Protein AF-0000000072572619 (afdb_homodimer)

Organism: Streptomyces coelicolor (strain ATCC BAA-471 / A3(2) / M145) (NCBI:txid100226)

Solvent-accessible surface area (backbone atoms only — not comparable to full-atom values): 14427 Å² total; per-residue (Å²): 124,82,68,47,53,42,74,49,76,43,77,46,78,65,37,67,46,66,39,70,42,76,43,44,67,59,54,50,56,50,26,59,67,66,39,68,53,37,50,37,37,39,36,41,35,39,50,47,31,38,31,19,40,46,78,40,51,64,92,79,51,47,51,58,48,48,53,52,52,43,44,69,72,45,50,66,48,84,83,46,67,21,61,72,73,60,90,25,39,26,35,26,35,39,42,8,40,68,35,34,29,40,49,77,41,56,25,54,61,27,33,77,69,64,61,94,60,54,34,42,25,42,39,32,69,39,44,89,52,36,64,45,59,37,38,41,34,40,42,72,122,84,66,48,62,44,74,48,74,44,80,45,80,64,37,66,46,66,38,70,43,77,43,42,68,58,55,51,56,51,25,59,67,66,39,66,53,35,46,35,40,37,39,41,36,38,92,54,64,38,31,19,38,30,51,25,33,65,91,57,35,27,47,59,38,40,52,52,48,43,44,69,76,44,48,66,46,86,84,49,84,54,63,69,72,60,88,24,39,28,36,26,61,50,42,29,82,53,25,35,31,48,51,64,44,56,26,53,63,29,34,76,64,65,18,93,58,42,35,44,25,44,38,32,67,38,43,86,52,37,65,46,58,36,37,41,34,42,39,72

Nearest PDB structures (foldseek):
  1vph-assembly2_E  TM=9.386E-01  e=1.346E-14  Saccharolobus solfataricus P2
  1ve0-assembly1_A  TM=9.173E-01  e=2.001E-14  Sulfurisphaera tokodaii
  2p6c-assembly1_A  TM=9.187E-01  e=7.037E-14  Aquifex aeolicus VF5
  2p6h-assembly1_A  TM=9.086E-01  e=5.770E-14  Aeropyrum pernix
  1vmf-assembly1_C  TM=9.051E-01  e=8.141E-13  Halalkalibacterium halodurans

Radius of gyration: 18.79 Å; Cα contacts (8 Å, |Δi|>4): 671; chains: 2; bounding box: 46×56×40 Å

Sequence (280 aa):
MPDAFTTRVLSLATGSAERVADITGDCESFLRDAASGRDGLLNVFVPHATAGIAIIETGAGSDDDLLSALHTLLPADDRWQHRHGSPGHGRDHVLPAFVPPHATLPVIAGRLELGTWQSVCLVDTNRDNPDRRVRLSFLGMPDAFTTRVLSLATGSAERVADITGDCESFLRDAASGRDGLLNVFVPHATAGIAIIETGAGSDDDLLSALHTLLPADDRWQ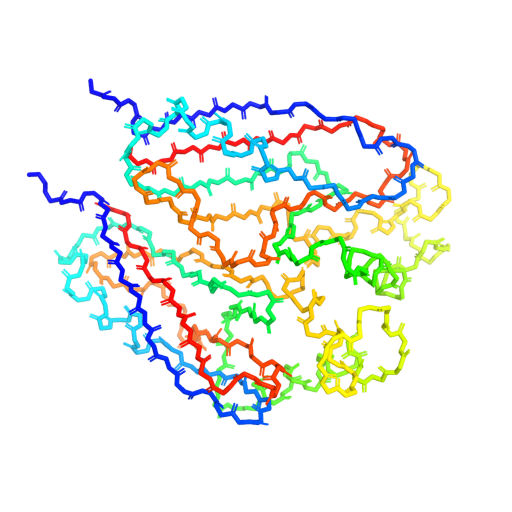HRHGSPGHGRDHVLPAFVPPHATLPVIAGRLELGTWQSVCLVDTNRDNPDRRVRLSFLG

Foldseek 3Di:
DQPLKDKDKDKDFQAQAWDKAFCQVVLLVVLVPRVVQHWFKKKKAFPDQQKAKDKFFDDPCVRVVVVVVLCVVQPQAQPAPDCPDPRSQRSSNVVCVVHPRMDMFIDHGSGTPDPPRITIIMGGRHSRDRMTMMMIMTRD/DQPLKDKDKDKDFQAQAWDWAFCQVVLLVVLVPRQVQHWFKKKKFFPDQQKAKDKDFDDPCVRVVVVVVLCVVQPQADPAPDQPDPRSQRSSNVVCVVHPRMDMFIDHGSDTPDPPRITIIMGGRHSRDRMTMMMMMTGD

Secondary structure (DSSP, 8-state):
---SEEEEEEEEE--SS-EEEE-HHHHHHHHHHHTTT--EEEEEE--STTEEEEEE--SSSHHHHHHHHHHHHS-SSTT-S---SSTTGGGGGTHHHHS-SEEEEEEETTEE---TT-EEEEEE--TT--EEEEEEEEE-/---SEEEEEEEEE--SS-EEEE-HHHHHHHHHHHTTT--EEEEEE--STTEEEEEE--SSSHHHHHHHHHHHHS-SSTT-S---SSTTGGGGGTHHHHS-SEEEEEEETTEE---TT-EEEEEE--TT--EEEEEEEEE-

InterPro domains:
  IPR001602 UPF0047 protein YjbQ-like [PF01894] (22-136)
  IPR001602 UPF0047 protein YjbQ-like [PIRSF004681] (13-140)
  IPR001602 UPF0047 protein YjbQ-like [PTHR30615] (17-136)
  IPR001602 UPF0047 protein YjbQ-like [TIGR00149] (12-140)
  IPR035917 YjbQ-like superfamily [G3DSA:2.60.120.460] (3-140)
  IPR035917 YjbQ-like superfamily [SSF111038] (6-140)

Structure (mmCIF, N/CA/C/O backbone):
data_AF-0000000072572619-model_v1
#
loop_
_entity.id
_entity.type
_entity.pdbx_description
1 polymer 'YjbQ family protein'
#
loop_
_atom_site.group_PDB
_atom_site.id
_atom_site.type_symbol
_atom_site.label_atom_id
_atom_site.label_alt_id
_atom_site.label_comp_id
_atom_site.label_asym_id
_atom_site.label_entity_id
_atom_site.label_seq_id
_atom_site.pdbx_PDB_ins_code
_atom_site.Cartn_x
_atom_site.Cartn_y
_atom_site.Cartn_z
_atom_site.occupancy
_atom_site.B_iso_or_equiv
_atom_site.auth_seq_id
_atom_site.auth_comp_id
_atom_site.auth_asym_id
_atom_site.auth_atom_id
_atom_site.pdbx_PDB_model_num
ATOM 1 N N . MET A 1 1 ? -7.777 28.344 13.5 1 36.28 1 MET A N 1
ATOM 2 C CA . MET A 1 1 ? -7.668 26.969 13.977 1 36.28 1 MET A CA 1
ATOM 3 C C . MET A 1 1 ? -6.582 26.219 13.211 1 36.28 1 MET A C 1
ATOM 5 O O . MET A 1 1 ? -6.551 26.25 11.977 1 36.28 1 MET A O 1
ATOM 9 N N . PRO A 1 2 ? -5.281 26.125 13.602 1 48.53 2 PRO A N 1
ATOM 10 C CA . PRO A 1 2 ? -4.246 25.547 12.742 1 48.53 2 PRO A CA 1
ATOM 11 C C . PRO A 1 2 ? -4.754 24.344 11.93 1 48.53 2 PRO A C 1
ATOM 13 O O . PRO A 1 2 ? -5.652 23.625 12.375 1 48.53 2 PRO A O 1
ATOM 16 N N . ASP A 1 3 ? -4.68 24.531 10.586 1 60.81 3 ASP A N 1
ATOM 17 C CA . ASP A 1 3 ? -5.293 23.578 9.664 1 60.81 3 ASP A CA 1
ATOM 18 C C . ASP A 1 3 ? -4.879 22.141 9.992 1 60.81 3 ASP A C 1
ATOM 20 O O . ASP A 1 3 ? -3.688 21.828 10.047 1 60.81 3 ASP A O 1
ATOM 24 N N . ALA A 1 4 ? -5.828 21.422 10.648 1 86.12 4 ALA A N 1
ATOM 25 C CA . ALA A 1 4 ? -5.691 20.062 11.164 1 86.12 4 ALA A CA 1
ATOM 26 C C . ALA A 1 4 ? -5.066 19.141 10.125 1 86.12 4 ALA A C 1
ATOM 28 O O . ALA A 1 4 ? -4.352 18.203 10.469 1 86.12 4 ALA A O 1
ATOM 29 N N . PHE A 1 5 ? -4.965 19.719 8.852 1 95.31 5 PHE A N 1
ATOM 30 C CA . PHE A 1 5 ? -4.453 18.906 7.75 1 95.31 5 PHE A CA 1
ATOM 31 C C . PHE A 1 5 ? -3.662 19.766 6.773 1 95.31 5 PHE A C 1
ATOM 33 O O . PHE A 1 5 ? -4.148 20.812 6.32 1 95.31 5 PHE A O 1
ATOM 40 N N . THR A 1 6 ? -2.445 19.453 6.496 1 97 6 THR A N 1
ATOM 41 C CA . THR A 1 6 ? -1.588 20.109 5.516 1 97 6 THR A CA 1
ATOM 42 C C . THR A 1 6 ? -0.934 19.078 4.594 1 97 6 THR A C 1
ATOM 44 O O . THR A 1 6 ? -0.497 18.031 5.047 1 97 6 THR A O 1
ATOM 47 N N . THR A 1 7 ? -0.838 19.391 3.289 1 98.06 7 THR A N 1
ATOM 48 C CA . THR A 1 7 ? -0.29 18.438 2.324 1 98.06 7 THR A CA 1
ATOM 49 C C . THR A 1 7 ? 0.568 19.172 1.287 1 98.06 7 THR A C 1
ATOM 51 O O . THR A 1 7 ? 0.325 20.328 0.978 1 98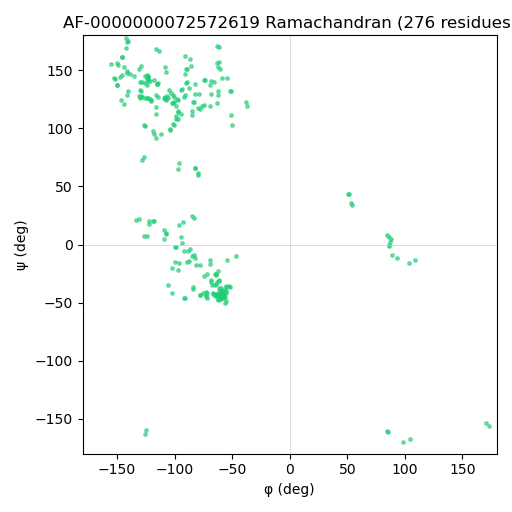.06 7 THR A O 1
ATOM 54 N N . ARG A 1 8 ? 1.547 18.453 0.831 1 97.81 8 ARG A N 1
ATOM 55 C CA . ARG A 1 8 ? 2.482 18.922 -0.183 1 97.81 8 ARG A CA 1
ATOM 56 C C . ARG A 1 8 ? 2.963 17.781 -1.063 1 97.81 8 ARG A C 1
ATOM 58 O O . ARG A 1 8 ? 3.188 16.656 -0.578 1 97.81 8 ARG A O 1
ATOM 65 N N . VAL A 1 9 ? 3.164 18.078 -2.332 1 98.31 9 VAL A N 1
ATOM 66 C CA . VAL A 1 9 ? 3.732 17.094 -3.242 1 98.31 9 VAL A CA 1
ATOM 67 C C . VAL A 1 9 ? 5.219 17.375 -3.445 1 98.31 9 VAL A C 1
ATOM 69 O O . VAL A 1 9 ? 5.605 18.484 -3.791 1 98.31 9 VAL A O 1
ATOM 72 N N . LEU A 1 10 ? 5.988 16.344 -3.217 1 98.06 10 LEU A N 1
ATOM 73 C CA . LEU A 1 10 ? 7.422 16.359 -3.48 1 98.06 10 LEU A CA 1
ATOM 74 C C . LEU A 1 10 ? 7.727 15.805 -4.871 1 98.06 10 LEU A C 1
ATOM 76 O O . LEU A 1 10 ? 7.148 14.797 -5.277 1 98.06 10 LEU A O 1
ATOM 80 N N . SER A 1 11 ? 8.586 16.516 -5.586 1 97.94 11 SER A N 1
ATOM 81 C CA . SER A 1 11 ? 9.125 15.992 -6.836 1 97.94 11 SER A CA 1
ATOM 82 C C . SER A 1 11 ? 10.57 15.523 -6.664 1 97.94 11 SER A C 1
ATOM 84 O O . SER A 1 11 ? 11.383 16.234 -6.066 1 97.94 11 SER A O 1
ATOM 86 N N . LEU A 1 12 ? 10.844 14.367 -7.148 1 96 12 LEU A N 1
ATOM 87 C CA . LEU A 1 12 ? 12.211 13.852 -7.051 1 96 12 LEU A CA 1
ATOM 88 C C . LEU A 1 12 ? 12.602 13.109 -8.32 1 96 12 LEU A C 1
ATOM 90 O O . LEU A 1 12 ? 11.773 12.445 -8.945 1 96 12 LEU A O 1
ATOM 94 N N . ALA A 1 13 ? 13.859 13.211 -8.617 1 96.06 13 ALA A N 1
ATOM 95 C CA . ALA A 1 13 ? 14.445 12.469 -9.727 1 96.06 13 ALA A CA 1
ATOM 96 C C . ALA A 1 13 ? 15.125 11.188 -9.234 1 96.06 13 ALA A C 1
ATOM 98 O O . ALA A 1 13 ? 16.109 11.25 -8.492 1 96.06 13 ALA A O 1
ATOM 99 N N . THR A 1 14 ? 14.555 10.055 -9.656 1 95.31 14 THR A N 1
ATOM 100 C CA . THR A 1 14 ? 15.164 8.797 -9.258 1 95.31 14 THR A CA 1
ATOM 101 C C . THR A 1 14 ? 16.016 8.234 -10.391 1 95.31 14 THR A C 1
ATOM 103 O O . THR A 1 14 ? 16.844 7.336 -10.172 1 95.31 14 THR A O 1
ATOM 106 N N . GLY A 1 15 ? 15.844 8.75 -11.602 1 94.88 15 GLY A N 1
ATOM 107 C CA . GLY A 1 15 ? 16.672 8.359 -12.727 1 94.88 15 GLY A CA 1
ATOM 108 C C . GLY A 1 15 ? 16.188 7.102 -13.422 1 94.88 15 GLY A C 1
ATOM 109 O O . GLY A 1 15 ? 15.023 6.723 -13.281 1 94.88 15 GLY A O 1
ATOM 110 N N . SER A 1 16 ? 17.141 6.422 -14.234 1 94.5 16 SER A N 1
ATOM 111 C CA . SER A 1 16 ? 16.75 5.289 -15.062 1 94.5 16 SER A CA 1
ATOM 112 C C . SER A 1 16 ? 17.281 3.977 -14.5 1 94.5 16 SER A C 1
ATOM 114 O O . SER A 1 16 ? 17.281 2.953 -15.188 1 94.5 16 SER A O 1
ATOM 116 N N . ALA A 1 17 ? 17.781 4.035 -13.375 1 95.94 17 ALA A N 1
ATOM 117 C CA . ALA A 1 17 ? 18.172 2.826 -12.656 1 95.94 17 ALA A CA 1
ATOM 118 C C . ALA A 1 17 ? 17.234 2.555 -11.484 1 95.94 17 ALA A C 1
ATOM 120 O O . ALA A 1 17 ? 16.609 3.475 -10.953 1 95.94 17 ALA A O 1
ATOM 121 N N . GLU A 1 18 ? 17.156 1.259 -11.164 1 97.56 18 GLU A N 1
ATOM 122 C CA . GLU A 1 18 ? 16.438 0.953 -9.938 1 97.56 18 GLU A CA 1
ATOM 123 C C . GLU A 1 18 ? 17.078 1.647 -8.734 1 97.56 18 GLU A C 1
ATOM 125 O O . GLU A 1 18 ? 18.297 1.766 -8.656 1 97.56 18 GLU A O 1
ATOM 130 N N . ARG A 1 19 ? 16.172 2.078 -7.82 1 96.81 19 ARG A N 1
ATOM 131 C CA . ARG A 1 19 ? 16.703 2.939 -6.766 1 96.81 19 ARG A CA 1
ATOM 132 C C . ARG A 1 19 ? 15.906 2.779 -5.48 1 96.81 19 ARG A C 1
ATOM 134 O O . ARG A 1 19 ? 14.68 2.66 -5.516 1 96.81 19 ARG A O 1
ATOM 141 N N . VAL A 1 20 ? 16.594 2.707 -4.328 1 98.44 20 VAL A N 1
ATOM 142 C CA . VAL A 1 20 ? 16.047 3.012 -3.01 1 98.44 20 VAL A CA 1
ATOM 143 C C . VAL A 1 20 ? 16.5 4.402 -2.57 1 98.44 20 VAL A C 1
ATOM 145 O O . VAL A 1 20 ? 17.656 4.586 -2.17 1 98.44 20 VAL A O 1
ATOM 148 N N . ALA A 1 21 ? 15.57 5.375 -2.652 1 98.12 21 ALA A N 1
ATOM 149 C CA . ALA A 1 21 ? 15.914 6.77 -2.404 1 98.12 21 ALA A CA 1
ATOM 150 C C . ALA A 1 21 ? 15.484 7.203 -1.006 1 98.12 21 ALA A C 1
ATOM 152 O O . ALA A 1 21 ? 14.297 7.148 -0.672 1 98.12 21 ALA A O 1
ATOM 153 N N . ASP A 1 22 ? 16.422 7.629 -0.258 1 98.31 22 ASP A N 1
ATOM 154 C CA . ASP A 1 22 ? 16.125 8.148 1.075 1 98.31 22 ASP A CA 1
ATOM 155 C C . ASP A 1 22 ? 15.492 9.531 0.999 1 98.31 22 ASP A C 1
ATOM 157 O O . ASP A 1 22 ? 16.125 10.484 0.524 1 98.31 22 ASP A O 1
ATOM 161 N N . ILE A 1 23 ? 14.281 9.617 1.535 1 98.69 23 ILE A N 1
ATOM 162 C CA . ILE A 1 23 ? 13.602 10.906 1.48 1 98.69 23 ILE A CA 1
ATOM 163 C C . ILE A 1 23 ? 13.328 11.406 2.898 1 98.69 23 ILE A C 1
ATOM 165 O O . ILE A 1 23 ? 12.406 12.203 3.117 1 98.69 23 ILE A O 1
ATOM 169 N N . THR A 1 24 ? 14.008 10.93 3.895 1 98.62 24 THR A N 1
ATOM 170 C CA . THR A 1 24 ? 13.836 11.32 5.289 1 98.62 24 THR A CA 1
ATOM 171 C C . THR A 1 24 ? 13.984 12.828 5.453 1 98.62 24 THR A C 1
ATOM 173 O O . THR A 1 24 ? 13.148 13.469 6.098 1 98.62 24 THR A O 1
ATOM 176 N N . GLY A 1 25 ? 15.055 13.328 4.863 1 98.25 25 GLY A N 1
ATOM 177 C CA . GLY A 1 25 ? 15.281 14.758 4.953 1 98.25 25 GLY A CA 1
ATOM 178 C C . GLY A 1 25 ? 14.141 15.578 4.379 1 98.25 25 GLY A C 1
ATOM 179 O O . GLY A 1 25 ? 13.781 16.625 4.926 1 98.25 25 GLY A O 1
ATOM 180 N N . ASP A 1 26 ? 13.57 15.141 3.283 1 98.56 26 ASP A N 1
ATOM 181 C CA . ASP A 1 26 ? 12.43 15.812 2.676 1 98.56 26 ASP A CA 1
ATOM 182 C C . ASP A 1 26 ? 11.227 15.797 3.609 1 98.56 26 ASP A C 1
ATOM 184 O O . ASP A 1 26 ? 10.516 16.797 3.736 1 98.56 26 ASP A O 1
ATOM 188 N N . CYS A 1 27 ? 10.984 14.656 4.25 1 98.69 27 CYS A N 1
ATOM 189 C CA . CYS A 1 27 ? 9.891 14.547 5.211 1 98.69 27 CYS A CA 1
ATOM 190 C C . CYS A 1 27 ? 10.086 15.508 6.371 1 98.69 27 CYS A C 1
ATOM 192 O O . CYS A 1 27 ? 9.148 16.203 6.773 1 98.69 27 CYS A O 1
ATOM 194 N N . GLU A 1 28 ? 11.281 15.57 6.863 1 98.44 28 GLU A N 1
ATOM 195 C CA . GLU A 1 28 ? 11.578 16.453 7.984 1 98.44 28 GLU A CA 1
ATOM 196 C C . GLU A 1 28 ? 11.406 17.922 7.594 1 98.44 28 GLU A C 1
ATOM 198 O O . GLU A 1 28 ? 10.883 18.719 8.367 1 98.44 28 GLU A O 1
ATOM 203 N N . SER A 1 29 ? 11.922 18.266 6.43 1 98.19 29 SER A N 1
ATOM 204 C CA . SER A 1 29 ? 11.766 19.625 5.938 1 98.19 29 SER A CA 1
ATOM 205 C C . SER A 1 29 ? 10.297 20 5.828 1 98.19 29 SER A C 1
ATOM 207 O O . SER A 1 29 ? 9.898 21.109 6.227 1 98.19 29 SER A O 1
ATOM 209 N N . PHE A 1 30 ? 9.516 19.188 5.293 1 98.56 30 PHE A N 1
ATOM 210 C CA . PHE A 1 30 ? 8.078 19.422 5.184 1 98.56 30 PHE A CA 1
ATOM 211 C C . PHE A 1 30 ? 7.461 19.656 6.559 1 98.56 30 PHE A C 1
ATOM 213 O O . PHE A 1 30 ? 6.656 20.562 6.734 1 98.56 30 PHE A O 1
ATOM 220 N N . LEU A 1 31 ? 7.797 18.844 7.578 1 98 31 LEU A N 1
ATOM 221 C CA . LEU A 1 31 ? 7.18 18.906 8.898 1 98 31 LEU A CA 1
ATOM 222 C C . LEU A 1 31 ? 7.562 20.203 9.617 1 98 31 LEU A C 1
ATOM 224 O O . LEU A 1 31 ? 6.793 20.719 10.43 1 98 31 LEU A O 1
ATOM 228 N N . ARG A 1 32 ? 8.734 20.719 9.328 1 96.62 32 ARG A N 1
ATOM 229 C CA . ARG A 1 32 ? 9.125 22 9.93 1 96.62 32 ARG A CA 1
ATOM 230 C C . ARG A 1 32 ? 8.086 23.078 9.648 1 96.62 32 ARG A C 1
ATOM 232 O O . ARG A 1 32 ? 7.789 23.891 10.523 1 96.62 32 ARG A O 1
ATOM 239 N N . ASP A 1 33 ? 7.562 23.031 8.555 1 95.25 33 ASP A N 1
ATOM 240 C CA . ASP A 1 33 ? 6.578 24.031 8.148 1 95.25 33 ASP A CA 1
ATOM 241 C C . ASP A 1 33 ? 5.164 23.578 8.523 1 95.25 33 ASP A C 1
ATOM 243 O O . ASP A 1 33 ? 4.391 24.359 9.078 1 95.25 33 ASP A O 1
ATOM 247 N N . ALA A 1 34 ? 4.855 22.391 8.258 1 96.06 34 ALA A N 1
ATOM 248 C CA . ALA A 1 34 ? 3.482 21.891 8.305 1 96.06 34 ALA A CA 1
ATOM 249 C C . ALA A 1 34 ? 3.041 21.625 9.742 1 96.06 34 ALA A C 1
ATOM 251 O O . ALA A 1 34 ? 1.886 21.875 10.094 1 96.06 34 ALA A O 1
ATOM 252 N N . ALA A 1 35 ? 3.881 21.016 10.578 1 95.25 35 ALA A N 1
ATOM 253 C CA . ALA A 1 35 ? 3.488 20.594 11.914 1 95.25 35 ALA A CA 1
ATOM 254 C C . ALA A 1 35 ? 3.607 21.75 12.914 1 95.25 35 ALA A C 1
ATOM 256 O O . ALA A 1 35 ? 2.777 21.875 13.82 1 95.25 35 ALA A O 1
ATOM 257 N N . SER A 1 36 ? 4.703 22.609 12.758 1 92.38 36 SER A N 1
ATOM 258 C CA . SER A 1 36 ? 4.891 23.781 13.609 1 92.38 36 SER A CA 1
ATOM 259 C C . SER A 1 36 ? 4.805 23.406 15.086 1 92.38 36 SER A C 1
ATOM 261 O O . SER A 1 36 ? 4.051 24.016 15.844 1 92.38 36 SER A O 1
ATOM 263 N N . GLY A 1 37 ? 5.453 22.266 15.492 1 94.69 37 GLY A N 1
ATOM 264 C CA . GLY A 1 37 ? 5.574 21.859 16.875 1 94.69 37 GLY A CA 1
ATOM 265 C C . GLY A 1 37 ? 4.406 21.016 17.359 1 94.69 37 GLY A C 1
ATOM 266 O O . GLY A 1 37 ? 4.371 20.609 18.531 1 94.69 37 GLY A O 1
ATOM 267 N N . ARG A 1 38 ? 3.492 20.641 16.578 1 96.38 38 ARG A N 1
ATOM 268 C CA . ARG A 1 38 ? 2.301 19.891 16.969 1 96.38 38 ARG A CA 1
ATOM 269 C C . ARG A 1 38 ? 2.545 18.391 16.875 1 96.38 38 ARG A C 1
ATOM 271 O O . ARG A 1 38 ? 3.506 17.953 16.234 1 96.38 38 ARG A O 1
ATOM 278 N N . ASP A 1 39 ? 1.654 17.656 17.562 1 97.5 39 ASP A N 1
ATOM 279 C CA . ASP A 1 39 ? 1.589 16.203 17.453 1 97.5 39 ASP A CA 1
ATOM 280 C C . ASP A 1 39 ? 0.617 15.781 16.359 1 97.5 39 ASP A C 1
ATOM 282 O O . ASP A 1 39 ? -0.372 16.469 16.094 1 97.5 39 ASP A O 1
ATOM 286 N N . GLY A 1 40 ? 0.951 14.664 15.719 1 97.56 40 GLY A N 1
ATOM 287 C CA . GLY A 1 40 ? 0.058 14.141 14.695 1 97.56 40 GLY A CA 1
ATOM 288 C C . GLY A 1 40 ? 0.637 12.961 13.945 1 97.56 40 GLY A C 1
ATOM 289 O O . GLY A 1 40 ? 1.405 12.18 14.508 1 97.56 40 GLY A O 1
ATOM 290 N N . LEU A 1 41 ? 0.135 12.789 12.758 1 98.38 41 LEU A N 1
ATOM 291 C CA . LEU A 1 41 ? 0.6 11.734 11.867 1 98.38 41 LEU A CA 1
ATOM 292 C C . LEU A 1 41 ? 1.067 12.305 10.531 1 98.38 41 LEU A C 1
ATOM 294 O O . LEU A 1 41 ? 0.436 13.219 9.992 1 98.38 41 LEU A O 1
ATOM 298 N N . LEU A 1 42 ? 2.195 11.797 10.031 1 98.75 42 LEU A N 1
ATOM 299 C CA . LEU A 1 42 ? 2.635 12.047 8.664 1 98.75 42 LEU A CA 1
ATOM 300 C C . LEU A 1 42 ? 2.262 10.883 7.754 1 98.75 42 LEU A C 1
ATOM 302 O O . LEU A 1 42 ? 2.684 9.75 7.984 1 98.75 42 LEU A O 1
ATOM 306 N N . ASN A 1 43 ? 1.491 11.141 6.793 1 98.88 43 ASN A N 1
ATOM 307 C CA . ASN A 1 43 ? 1.219 10.18 5.73 1 98.88 43 ASN A CA 1
ATOM 308 C C . ASN A 1 43 ? 2.102 10.43 4.512 1 98.88 43 ASN A C 1
ATOM 310 O O . ASN A 1 43 ? 2.203 11.555 4.031 1 98.88 43 ASN A O 1
ATOM 314 N N . VAL A 1 44 ? 2.803 9.453 4.129 1 98.94 44 VAL A N 1
ATOM 315 C CA . VAL A 1 44 ? 3.617 9.438 2.92 1 98.94 44 VAL A CA 1
ATOM 316 C C . VAL A 1 44 ? 2.949 8.57 1.856 1 98.94 44 VAL A C 1
ATOM 318 O O . VAL A 1 44 ? 2.648 7.398 2.102 1 98.94 44 VAL A O 1
ATOM 321 N N . PHE A 1 45 ? 2.727 9.133 0.646 1 98.94 45 PHE A N 1
ATOM 322 C CA . PHE A 1 45 ? 1.995 8.391 -0.375 1 98.94 45 PHE A CA 1
ATOM 323 C C . PHE A 1 45 ? 2.609 8.617 -1.752 1 98.94 45 PHE A C 1
ATOM 325 O O . PHE A 1 45 ? 2.9 9.75 -2.129 1 98.94 45 PHE A O 1
ATOM 332 N N . VAL A 1 46 ? 2.832 7.539 -2.482 1 98.88 46 VAL A N 1
ATOM 333 C CA . VAL A 1 46 ? 3.299 7.602 -3.863 1 98.88 46 VAL A CA 1
ATOM 334 C C . VAL A 1 46 ? 2.117 7.426 -4.816 1 98.88 46 VAL A C 1
ATOM 336 O O . VAL A 1 46 ? 1.604 6.316 -4.98 1 98.88 46 VAL A O 1
ATOM 339 N N . PRO A 1 47 ? 1.711 8.5 -5.48 1 98.44 47 PRO A N 1
ATOM 340 C CA . PRO A 1 47 ? 0.587 8.383 -6.41 1 98.44 47 PRO A CA 1
ATOM 341 C C . PRO A 1 47 ? 0.997 7.781 -7.754 1 98.44 47 PRO A C 1
ATOM 343 O O . PRO A 1 47 ? 0.793 8.406 -8.797 1 98.44 47 PRO A O 1
ATOM 346 N N . HIS A 1 48 ? 1.484 6.551 -7.75 1 98.19 48 HIS A N 1
ATOM 347 C CA . HIS A 1 48 ? 1.915 5.812 -8.93 1 98.19 48 HIS A CA 1
ATOM 348 C C . HIS A 1 48 ? 1.836 4.309 -8.703 1 98.19 48 HIS A C 1
ATOM 350 O O . HIS A 1 48 ? 1.998 3.84 -7.57 1 98.19 48 HIS A O 1
ATOM 356 N N . ALA A 1 49 ? 1.718 3.572 -9.711 1 97.88 49 ALA A N 1
ATOM 357 C CA . ALA A 1 49 ? 1.415 2.146 -9.602 1 97.88 49 ALA A CA 1
ATOM 358 C C . ALA A 1 49 ? 2.691 1.312 -9.625 1 97.88 49 ALA A C 1
ATOM 360 O O . ALA A 1 49 ? 2.635 0.082 -9.68 1 97.88 49 ALA A O 1
ATOM 361 N N . THR A 1 50 ? 3.893 1.97 -9.602 1 98.19 50 THR A N 1
ATOM 362 C CA . THR A 1 50 ? 5.082 1.154 -9.82 1 98.19 50 THR A CA 1
ATOM 363 C C . THR A 1 50 ? 6.156 1.477 -8.789 1 98.19 50 THR A C 1
ATOM 365 O O . THR A 1 50 ? 7.348 1.295 -9.047 1 98.19 50 THR A O 1
ATOM 368 N N . ALA A 1 51 ? 5.777 2.041 -7.684 1 98.56 51 ALA A N 1
ATOM 369 C CA . ALA A 1 51 ? 6.727 2.359 -6.621 1 98.56 51 ALA A CA 1
ATOM 370 C C . ALA A 1 51 ? 6.086 2.191 -5.246 1 98.56 51 ALA A C 1
ATOM 372 O O . ALA A 1 51 ? 4.863 2.109 -5.129 1 98.56 51 ALA A O 1
ATOM 373 N N . GLY A 1 52 ? 6.949 2.074 -4.207 1 98.69 52 GLY A N 1
ATOM 374 C CA . GLY A 1 52 ? 6.477 1.938 -2.838 1 98.69 52 GLY A CA 1
ATOM 375 C C . GLY A 1 52 ? 7.332 2.689 -1.835 1 98.69 52 GLY A C 1
ATOM 376 O O . GLY A 1 52 ? 8.289 3.365 -2.211 1 98.69 52 GLY A O 1
ATOM 377 N N . ILE A 1 53 ? 6.91 2.641 -0.565 1 98.94 53 ILE A N 1
ATOM 378 C CA . ILE A 1 53 ? 7.605 3.271 0.552 1 98.94 53 ILE A CA 1
ATOM 379 C C . ILE A 1 53 ? 8.086 2.203 1.531 1 98.94 53 ILE A C 1
ATOM 381 O O . ILE A 1 53 ? 7.316 1.32 1.923 1 98.94 53 ILE A O 1
ATOM 385 N N . ALA A 1 54 ? 9.328 2.23 1.882 1 98.88 54 ALA A N 1
ATOM 386 C CA . ALA A 1 54 ? 9.898 1.338 2.889 1 98.88 54 ALA A CA 1
ATOM 387 C C . ALA A 1 54 ? 10.547 2.129 4.02 1 98.88 54 ALA A C 1
ATOM 389 O O . ALA A 1 54 ? 11.164 3.172 3.783 1 98.88 54 ALA A O 1
ATOM 390 N N . ILE A 1 55 ? 10.391 1.683 5.238 1 98.81 55 ILE A N 1
ATOM 391 C CA . ILE A 1 55 ? 11.086 2.213 6.41 1 98.81 55 ILE A CA 1
ATOM 392 C C . ILE A 1 55 ? 12.203 1.262 6.824 1 98.81 55 ILE A C 1
ATOM 394 O O . ILE A 1 55 ? 11.953 0.236 7.461 1 98.81 55 ILE A O 1
ATOM 398 N N . ILE A 1 56 ? 13.406 1.573 6.418 1 98.62 56 ILE A N 1
ATOM 399 C CA . ILE A 1 56 ? 14.516 0.651 6.641 1 98.62 56 ILE A CA 1
ATOM 400 C C . ILE A 1 56 ? 15.773 1.438 6.98 1 98.62 56 ILE A C 1
ATOM 402 O O . ILE A 1 56 ? 15.773 2.67 6.957 1 98.62 56 ILE A O 1
ATOM 406 N N . GLU A 1 57 ? 16.75 0.7 7.406 1 98.5 57 GLU A N 1
ATOM 407 C CA . GLU A 1 57 ? 18.078 1.28 7.539 1 98.5 57 GLU A CA 1
ATOM 408 C C . GLU A 1 57 ? 18.781 1.368 6.188 1 98.5 57 GLU A C 1
ATOM 410 O O . GLU A 1 57 ? 18.797 0.405 5.422 1 98.5 57 GLU A O 1
ATOM 415 N N . THR A 1 58 ? 19.312 2.521 5.848 1 96.88 58 THR A N 1
ATOM 416 C CA . THR A 1 58 ? 20.062 2.684 4.609 1 96.88 58 THR A CA 1
ATOM 417 C C . THR A 1 58 ? 21.531 3.029 4.906 1 96.88 58 THR A C 1
ATOM 419 O O . THR A 1 58 ? 21.891 3.293 6.059 1 96.88 58 THR A O 1
ATOM 422 N N . GLY A 1 59 ? 22.344 2.957 3.855 1 94.06 59 GLY A N 1
ATOM 423 C CA . GLY A 1 59 ? 23.719 3.42 3.945 1 94.06 59 GLY A CA 1
ATOM 424 C C . GLY A 1 59 ? 24.703 2.318 4.309 1 94.06 59 GLY A C 1
ATOM 425 O O . GLY A 1 59 ? 25.906 2.496 4.191 1 94.06 59 GLY A O 1
ATOM 426 N N . ALA A 1 60 ? 24.219 1.168 4.715 1 95.56 60 ALA A N 1
ATOM 427 C CA . ALA A 1 60 ? 25.109 0.072 5.102 1 95.56 60 ALA A CA 1
ATOM 428 C C . ALA A 1 60 ? 24.828 -1.174 4.262 1 95.56 60 ALA A C 1
ATOM 430 O O . ALA A 1 60 ? 25.203 -2.285 4.648 1 95.56 60 ALA A O 1
ATOM 431 N N . GLY A 1 61 ? 24.156 -1.03 3.156 1 97.69 61 GLY A N 1
ATOM 432 C CA . GLY A 1 61 ? 24 -2.127 2.217 1 97.69 61 GLY A CA 1
ATOM 433 C C . GLY A 1 61 ? 22.594 -2.689 2.188 1 97.69 61 GLY A C 1
ATOM 434 O O . GLY A 1 61 ? 22.234 -3.439 1.276 1 97.69 61 GLY A O 1
ATOM 435 N N . SER A 1 62 ? 21.734 -2.336 3.18 1 98.06 62 SER A N 1
ATOM 436 C CA . SER A 1 62 ? 20.375 -2.863 3.23 1 98.06 62 SER A CA 1
ATOM 437 C C . SER A 1 62 ? 19.562 -2.418 2.02 1 98.06 62 SER A C 1
ATOM 439 O O . SER A 1 62 ? 18.688 -3.146 1.547 1 98.06 62 SER A O 1
ATOM 441 N N . ASP A 1 63 ? 19.828 -1.228 1.498 1 97.5 63 ASP A N 1
ATOM 442 C CA . ASP A 1 63 ? 19.156 -0.766 0.283 1 97.5 63 ASP A CA 1
ATOM 443 C C . ASP A 1 63 ? 19.469 -1.684 -0.896 1 97.5 63 ASP A C 1
ATOM 445 O O . ASP A 1 63 ? 18.562 -2.096 -1.624 1 97.5 63 ASP A O 1
ATOM 449 N N . ASP A 1 64 ? 20.734 -2.09 -1.047 1 97.81 64 ASP A N 1
ATOM 450 C CA . ASP A 1 64 ? 21.141 -3.021 -2.1 1 97.81 64 ASP A CA 1
ATOM 451 C C . ASP A 1 64 ? 20.531 -4.406 -1.855 1 97.81 64 ASP A C 1
ATOM 453 O O . ASP A 1 64 ? 20.109 -5.082 -2.797 1 97.81 64 ASP A O 1
ATOM 457 N N . ASP A 1 65 ? 20.562 -4.801 -0.607 1 98.75 65 ASP A N 1
ATOM 458 C CA . ASP A 1 65 ? 19.984 -6.098 -0.253 1 98.75 65 ASP A CA 1
ATOM 459 C C . ASP A 1 65 ? 18.5 -6.156 -0.573 1 98.75 65 ASP A C 1
ATOM 461 O O . ASP A 1 65 ? 18 -7.18 -1.039 1 98.75 65 ASP A O 1
ATOM 465 N N . LEU A 1 66 ? 17.797 -5.062 -0.315 1 98.69 66 LEU A N 1
ATOM 466 C CA . LEU A 1 66 ? 16.375 -5.016 -0.632 1 98.69 66 LEU A CA 1
ATOM 467 C C . LEU A 1 66 ? 16.156 -5.176 -2.133 1 98.69 66 LEU A C 1
ATOM 469 O O . LEU A 1 66 ? 15.305 -5.969 -2.555 1 98.69 66 LEU A O 1
ATOM 473 N N . LEU A 1 67 ? 16.891 -4.449 -2.953 1 98.38 67 LEU A N 1
ATOM 474 C CA . LEU A 1 67 ? 16.75 -4.578 -4.398 1 98.38 67 LEU A CA 1
ATOM 475 C C . LEU A 1 67 ? 17.031 -6.004 -4.852 1 98.38 67 LEU A C 1
ATOM 477 O O . LEU A 1 67 ? 16.312 -6.551 -5.691 1 98.38 67 LEU A O 1
ATOM 481 N N . SER A 1 68 ? 18.047 -6.613 -4.266 1 98.5 68 SER A N 1
ATOM 482 C CA . SER A 1 68 ? 18.375 -8 -4.594 1 98.5 68 SER A CA 1
ATOM 483 C C . SER A 1 68 ? 17.219 -8.938 -4.234 1 98.5 68 SER A C 1
ATOM 485 O O . SER A 1 68 ? 16.875 -9.82 -5.016 1 98.5 68 SER A O 1
ATOM 487 N N . ALA A 1 69 ? 16.703 -8.766 -3.062 1 98.44 69 ALA A N 1
ATOM 488 C CA . ALA A 1 69 ? 15.578 -9.578 -2.637 1 98.44 69 ALA A CA 1
ATOM 489 C C . ALA A 1 69 ? 14.383 -9.398 -3.572 1 98.44 69 ALA A C 1
ATOM 491 O O . ALA A 1 69 ? 13.703 -10.367 -3.922 1 98.44 69 ALA A O 1
ATOM 492 N N . LEU A 1 70 ? 14.148 -8.195 -3.992 1 98.38 70 LEU A N 1
ATOM 493 C CA . LEU A 1 70 ? 13.039 -7.898 -4.887 1 98.38 70 LEU A CA 1
ATOM 494 C C . LEU A 1 70 ? 13.266 -8.523 -6.262 1 98.38 70 LEU A C 1
ATOM 496 O O . LEU A 1 70 ? 12.312 -8.945 -6.918 1 98.38 70 LEU A O 1
ATOM 500 N N . HIS A 1 71 ? 14.484 -8.594 -6.738 1 97.81 71 HIS A N 1
ATOM 501 C CA . HIS A 1 71 ? 14.789 -9.273 -7.988 1 97.81 71 HIS A CA 1
ATOM 502 C C . HIS A 1 71 ? 14.391 -10.75 -7.926 1 97.81 71 HIS A C 1
ATOM 504 O O . HIS A 1 71 ? 13.945 -11.32 -8.922 1 97.81 71 HIS A O 1
ATOM 510 N N . THR A 1 72 ? 14.609 -11.297 -6.754 1 97.75 72 THR A N 1
ATOM 511 C CA . THR A 1 72 ? 14.258 -12.703 -6.562 1 97.75 72 THR A CA 1
ATOM 512 C C . THR A 1 72 ? 12.742 -12.875 -6.488 1 97.75 72 THR A C 1
ATOM 514 O O . THR A 1 72 ? 12.18 -13.758 -7.129 1 97.75 72 THR A O 1
ATOM 517 N N . LEU A 1 73 ? 12.086 -12.031 -5.758 1 97.62 73 LEU A N 1
ATOM 518 C CA . LEU A 1 73 ? 10.648 -12.117 -5.527 1 97.62 73 LEU A CA 1
ATOM 519 C C . LEU A 1 73 ? 9.875 -11.734 -6.781 1 97.62 73 LEU A C 1
ATOM 521 O O . LEU A 1 73 ? 8.844 -12.336 -7.086 1 97.62 73 LEU A O 1
ATOM 525 N N . LEU A 1 74 ? 10.289 -10.734 -7.445 1 98.12 74 LEU A N 1
ATOM 526 C CA . LEU A 1 74 ? 9.68 -10.156 -8.641 1 98.12 74 LEU A CA 1
ATOM 527 C C . LEU A 1 74 ? 10.695 -10.047 -9.773 1 98.12 74 LEU A C 1
ATOM 529 O O . LEU A 1 74 ? 11.086 -8.945 -10.156 1 98.12 74 LEU A O 1
ATOM 533 N N . PRO A 1 75 ? 11.008 -11.156 -10.375 1 97.62 75 PRO A N 1
ATOM 534 C CA . PRO A 1 75 ? 12.031 -11.102 -11.43 1 97.62 75 PRO A CA 1
ATOM 535 C C . PRO A 1 75 ? 11.555 -10.352 -12.672 1 97.62 75 PRO A C 1
ATOM 537 O O . PRO A 1 75 ? 10.398 -10.469 -13.07 1 97.62 75 PRO A O 1
ATOM 540 N N . ALA A 1 76 ? 12.453 -9.609 -13.227 1 95.88 76 ALA A N 1
ATOM 541 C CA . ALA A 1 76 ? 12.148 -8.852 -14.445 1 95.88 76 ALA A CA 1
ATOM 542 C C . ALA A 1 76 ? 12.281 -9.734 -15.68 1 95.88 76 ALA A C 1
ATOM 544 O O . ALA A 1 76 ? 13.094 -9.461 -16.562 1 95.88 76 ALA A O 1
ATOM 545 N N . ASP A 1 77 ? 11.445 -10.727 -15.812 1 95.56 77 ASP A N 1
ATOM 546 C CA . ASP A 1 77 ? 11.477 -11.633 -16.969 1 95.56 77 ASP A CA 1
ATOM 547 C C . ASP A 1 77 ? 10.117 -11.68 -17.656 1 95.56 77 ASP A C 1
ATOM 549 O O . ASP A 1 77 ? 9.328 -10.734 -17.562 1 95.56 77 ASP A O 1
ATOM 553 N N . ASP A 1 78 ? 9.82 -12.695 -18.438 1 94.56 78 ASP A N 1
ATOM 554 C CA . ASP A 1 78 ? 8.68 -12.68 -19.359 1 94.56 78 ASP A CA 1
ATOM 555 C C . ASP A 1 78 ? 7.465 -13.352 -18.734 1 94.56 78 ASP A C 1
ATOM 557 O O . ASP A 1 78 ? 6.484 -13.641 -19.422 1 94.56 78 ASP A O 1
ATOM 561 N N . ARG A 1 79 ? 7.453 -13.523 -17.469 1 96.25 79 ARG A N 1
ATOM 562 C CA . ARG A 1 79 ? 6.367 -14.281 -16.859 1 96.25 79 ARG A CA 1
ATOM 563 C C . ARG A 1 79 ? 5.141 -13.398 -16.656 1 96.25 79 ARG A C 1
ATOM 565 O O . ARG A 1 79 ? 4.039 -13.898 -16.422 1 96.25 79 ARG A O 1
ATOM 572 N N . TRP A 1 80 ? 5.305 -12.18 -16.812 1 96.62 80 TRP A N 1
ATOM 573 C CA . TRP A 1 80 ? 4.27 -11.227 -16.422 1 96.62 80 TRP A CA 1
ATOM 574 C C . TRP A 1 80 ? 3.271 -11.016 -17.562 1 96.62 80 TRP A C 1
ATOM 576 O O . TRP A 1 80 ? 3.662 -10.836 -18.719 1 96.62 80 TRP A O 1
ATOM 586 N N . GLN A 1 81 ? 2.027 -11.031 -17.188 1 96.19 81 GLN A N 1
ATOM 587 C CA . GLN A 1 81 ? 0.952 -10.781 -18.141 1 96.19 81 GLN A CA 1
ATOM 588 C C . GLN A 1 81 ? 0.899 -9.312 -18.547 1 96.19 81 GLN A C 1
ATOM 590 O O . GLN A 1 81 ? 0.656 -8.984 -19.703 1 96.19 81 GLN A O 1
ATOM 595 N N . HIS A 1 82 ? 0.984 -8.406 -17.547 1 94.31 82 HIS A N 1
ATOM 596 C CA . HIS A 1 82 ? 1.081 -6.988 -17.875 1 94.31 82 HIS A CA 1
ATOM 597 C C . HIS A 1 82 ? 2.357 -6.68 -18.641 1 94.31 82 HIS A C 1
ATOM 599 O O . HIS A 1 82 ? 3.461 -6.809 -18.109 1 94.31 82 HIS A O 1
ATOM 605 N N . ARG A 1 83 ? 2.277 -6.141 -19.828 1 90.44 83 ARG A N 1
ATOM 606 C CA . ARG A 1 83 ? 3.463 -6.07 -20.672 1 90.44 83 ARG A CA 1
ATOM 607 C C . ARG A 1 83 ? 3.707 -4.645 -21.156 1 90.44 83 ARG A C 1
ATOM 609 O O . ARG A 1 83 ? 4.605 -4.406 -21.969 1 90.44 83 ARG A O 1
ATOM 616 N N . HIS A 1 84 ? 3.014 -3.709 -20.703 1 88.75 84 HIS A N 1
ATOM 617 C CA . HIS A 1 84 ? 3.268 -2.336 -21.125 1 88.75 84 HIS A CA 1
ATOM 618 C C . HIS A 1 84 ? 4.602 -1.83 -20.594 1 88.75 84 HIS A C 1
ATOM 620 O O . HIS A 1 84 ? 4.926 -2.047 -19.422 1 88.75 84 HIS A O 1
ATOM 626 N N . GLY A 1 85 ? 5.434 -1.252 -21.547 1 91.19 85 GLY A N 1
ATOM 627 C CA . GLY A 1 85 ? 6.742 -0.757 -21.141 1 91.19 85 GLY A CA 1
ATOM 628 C C . GLY A 1 85 ? 7.879 -1.671 -21.562 1 91.19 85 GLY A C 1
ATOM 629 O O . GLY A 1 85 ? 7.711 -2.508 -22.453 1 91.19 85 GLY A O 1
ATOM 630 N N . SER A 1 86 ? 9.141 -1.439 -20.984 1 93.38 86 SER A N 1
ATOM 631 C CA . SER A 1 86 ? 10.32 -2.246 -21.266 1 93.38 86 SER A CA 1
ATOM 632 C C . SER A 1 86 ? 10.133 -3.689 -20.812 1 93.38 86 SER A C 1
ATOM 634 O O . SER A 1 86 ? 9.281 -3.973 -19.969 1 93.38 86 SER A O 1
ATOM 636 N N . PRO A 1 87 ? 10.906 -4.602 -21.438 1 92.12 87 PRO A N 1
ATOM 637 C CA . PRO A 1 87 ? 10.789 -6.004 -21.031 1 92.12 87 PRO A CA 1
ATOM 638 C C . PRO A 1 87 ? 10.914 -6.195 -19.516 1 92.12 87 PRO A C 1
ATOM 640 O O . PRO A 1 87 ? 11.797 -5.602 -18.891 1 92.12 87 PRO A O 1
ATOM 643 N N . GLY A 1 88 ? 9.938 -6.988 -18.938 1 93.5 88 GLY A N 1
ATOM 644 C CA . GLY A 1 88 ? 9.961 -7.27 -17.516 1 93.5 88 GLY A CA 1
ATOM 645 C C . GLY A 1 88 ? 9.266 -6.207 -16.688 1 93.5 88 GLY A C 1
ATOM 646 O O . GLY A 1 88 ? 9.133 -6.355 -15.469 1 93.5 88 GLY A O 1
ATOM 647 N N . HIS A 1 89 ? 8.75 -5.18 -17.375 1 94 89 HIS A N 1
ATOM 648 C CA . HIS A 1 89 ? 8.148 -4.035 -16.703 1 94 89 HIS A CA 1
ATOM 649 C C . HIS A 1 89 ? 6.926 -4.453 -15.891 1 94 89 HIS A C 1
ATOM 651 O O . HIS A 1 89 ? 6.559 -3.785 -14.922 1 94 89 HIS A O 1
ATOM 657 N N . GLY A 1 90 ? 6.344 -5.523 -16.234 1 96.25 90 GLY A N 1
ATOM 658 C CA . GLY A 1 90 ? 5.152 -6.004 -15.547 1 96.25 90 GLY A CA 1
ATOM 659 C C . GLY A 1 90 ? 5.348 -6.172 -14.055 1 96.25 90 GLY A C 1
ATOM 660 O O . GLY A 1 90 ? 4.445 -5.883 -13.266 1 96.25 90 GLY A O 1
ATOM 661 N N . ARG A 1 91 ? 6.566 -6.605 -13.641 1 97.06 91 ARG A N 1
ATOM 662 C CA . ARG A 1 91 ? 6.852 -6.848 -12.227 1 97.06 91 ARG A CA 1
ATOM 663 C C . ARG A 1 91 ? 6.703 -5.566 -11.414 1 97.06 91 ARG A C 1
ATOM 665 O O . ARG A 1 91 ? 6.309 -5.613 -10.242 1 97.06 91 ARG A O 1
ATOM 672 N N . ASP A 1 92 ? 6.973 -4.418 -12.023 1 98 92 ASP A N 1
ATOM 673 C CA . ASP A 1 92 ? 6.898 -3.137 -11.328 1 98 92 ASP A CA 1
ATOM 674 C C . ASP A 1 92 ? 5.465 -2.83 -10.906 1 98 92 ASP A C 1
ATOM 676 O O . ASP A 1 92 ? 5.242 -2.148 -9.898 1 98 92 ASP A O 1
ATOM 680 N N . HIS A 1 93 ? 4.508 -3.377 -11.578 1 98.31 93 HIS A N 1
ATOM 681 C CA . HIS A 1 93 ? 3.1 -3.137 -11.273 1 98.31 93 HIS A CA 1
ATOM 682 C C . HIS A 1 93 ? 2.596 -4.102 -10.203 1 98.31 93 HIS A C 1
ATOM 684 O O . HIS A 1 93 ? 1.452 -3.994 -9.758 1 98.31 93 HIS A O 1
ATOM 690 N N . VAL A 1 94 ? 3.414 -5.016 -9.789 1 98.5 94 VAL A N 1
ATOM 691 C CA . VAL A 1 94 ? 3.107 -5.938 -8.703 1 98.5 94 VAL A CA 1
ATOM 692 C C . VAL A 1 94 ? 3.816 -5.484 -7.422 1 98.5 94 VAL A C 1
ATOM 694 O O . VAL A 1 94 ? 3.354 -5.77 -6.316 1 98.5 94 VAL A O 1
ATOM 697 N N . LEU A 1 95 ? 4.855 -4.668 -7.582 1 98.62 95 LEU A N 1
ATOM 698 C CA . LEU A 1 95 ? 5.719 -4.234 -6.488 1 98.62 95 LEU A CA 1
ATOM 699 C C . LEU A 1 95 ? 4.902 -3.586 -5.375 1 98.62 95 LEU A C 1
ATOM 701 O O . LEU A 1 95 ? 5.09 -3.9 -4.199 1 98.62 95 LEU A O 1
ATOM 705 N N . PRO A 1 96 ? 3.9 -2.758 -5.656 1 98.75 96 PRO A N 1
ATOM 706 C CA . PRO A 1 96 ? 3.229 -2.018 -4.586 1 98.75 96 PRO A CA 1
ATOM 707 C C . PRO A 1 96 ? 2.408 -2.922 -3.668 1 98.75 96 PRO A C 1
ATOM 709 O O . PRO A 1 96 ? 1.982 -2.494 -2.592 1 98.75 96 PRO A O 1
ATOM 712 N N . ALA A 1 97 ? 2.182 -4.141 -4.094 1 98.69 97 ALA A N 1
ATOM 713 C CA . ALA A 1 97 ? 1.483 -5.074 -3.213 1 98.69 97 ALA A CA 1
ATOM 714 C C . ALA A 1 97 ? 2.398 -5.555 -2.09 1 98.69 97 ALA A C 1
ATOM 716 O O . ALA A 1 97 ? 1.928 -5.918 -1.009 1 98.69 97 ALA A O 1
ATOM 717 N N . PHE A 1 98 ? 3.693 -5.559 -2.324 1 98.69 98 PHE A N 1
ATOM 718 C CA . PHE A 1 98 ? 4.656 -6.098 -1.371 1 98.69 98 PHE A CA 1
ATOM 719 C C . PHE A 1 98 ? 5.406 -4.973 -0.667 1 98.69 98 PHE A C 1
ATOM 721 O O . PHE A 1 98 ? 5.82 -5.121 0.485 1 98.69 98 PHE A O 1
ATOM 728 N N . VAL A 1 99 ? 5.652 -3.906 -1.38 1 98.81 99 VAL A N 1
ATOM 729 C CA . VAL A 1 99 ? 6.125 -2.629 -0.857 1 98.81 99 VAL A CA 1
ATOM 730 C C . VAL A 1 99 ? 5.074 -1.548 -1.103 1 98.81 99 VAL A C 1
ATOM 732 O O . VAL A 1 99 ? 5.086 -0.887 -2.143 1 98.81 99 VAL A O 1
ATOM 735 N N . PRO A 1 100 ? 4.211 -1.405 -0.088 1 98.81 100 PRO A N 1
ATOM 736 C CA . PRO A 1 100 ? 3.064 -0.522 -0.315 1 98.81 100 PRO A CA 1
ATOM 737 C C . PRO A 1 100 ? 3.479 0.914 -0.626 1 98.81 100 PRO A C 1
ATOM 739 O O . PRO A 1 100 ? 4.52 1.377 -0.154 1 98.81 100 PRO A O 1
ATOM 742 N N . PRO A 1 101 ? 2.629 1.614 -1.404 1 98.88 101 PRO A N 1
ATOM 743 C CA . PRO A 1 101 ? 2.951 3.002 -1.745 1 98.88 101 PRO A CA 1
ATOM 744 C C . PRO A 1 101 ? 2.531 3.988 -0.66 1 98.88 101 PRO A C 1
ATOM 746 O O . PRO A 1 101 ? 2.279 5.16 -0.95 1 98.88 101 PRO A O 1
ATOM 749 N N . HIS A 1 102 ? 2.393 3.484 0.599 1 98.88 102 HIS A N 1
ATOM 750 C CA . HIS A 1 102 ? 1.989 4.344 1.705 1 98.88 102 HIS A CA 1
ATOM 751 C C . HIS A 1 102 ? 2.693 3.947 2.998 1 98.88 102 HIS A C 1
ATOM 753 O O . HIS A 1 102 ? 3.043 2.779 3.186 1 98.88 102 HIS A O 1
ATOM 759 N N . ALA A 1 103 ? 2.848 4.906 3.834 1 98.88 103 ALA A N 1
ATOM 760 C CA . ALA A 1 103 ? 3.279 4.758 5.223 1 98.88 103 ALA A CA 1
ATOM 761 C C . ALA A 1 103 ? 2.729 5.887 6.09 1 98.88 103 ALA A C 1
ATOM 763 O O . ALA A 1 103 ? 2.604 7.023 5.633 1 98.88 103 ALA A O 1
ATOM 764 N N . THR A 1 104 ? 2.363 5.625 7.238 1 98.81 104 THR A N 1
ATOM 765 C CA . THR A 1 104 ? 1.933 6.613 8.219 1 98.81 104 THR A CA 1
ATOM 766 C C . THR A 1 104 ? 2.818 6.562 9.461 1 98.81 104 THR A C 1
ATOM 768 O O . THR A 1 104 ? 2.967 5.508 10.078 1 98.81 104 THR A O 1
ATOM 771 N N . LEU A 1 105 ? 3.365 7.688 9.75 1 98.81 105 LEU A N 1
ATOM 772 C CA . LEU A 1 105 ? 4.418 7.746 10.758 1 98.81 105 LEU A CA 1
ATOM 773 C C . LEU A 1 105 ? 4.043 8.711 11.875 1 98.81 105 LEU A C 1
ATOM 775 O O . LEU A 1 105 ? 3.473 9.773 11.625 1 98.81 105 LEU A O 1
ATOM 779 N N . PRO A 1 106 ? 4.398 8.477 13.117 1 98.69 106 PRO A N 1
ATOM 780 C CA . PRO A 1 106 ? 4.105 9.383 14.227 1 98.69 106 PRO A CA 1
ATOM 781 C C . PRO A 1 106 ? 4.98 10.633 14.211 1 98.69 106 PRO A C 1
ATOM 783 O O . PRO A 1 106 ? 6.164 10.562 13.859 1 98.69 106 PRO A O 1
ATOM 786 N N . VAL A 1 107 ? 4.348 11.703 14.555 1 98.56 107 VAL A N 1
ATOM 787 C CA . VAL A 1 107 ? 5 12.992 14.734 1 98.56 107 VAL A CA 1
ATOM 788 C C . VAL A 1 107 ? 4.742 13.516 16.141 1 98.56 107 VAL A C 1
ATOM 790 O O . VAL A 1 107 ? 3.59 13.602 16.578 1 98.56 107 VAL A O 1
ATOM 793 N N . ILE A 1 108 ? 5.809 13.836 16.844 1 98.5 108 ILE A N 1
ATOM 794 C CA . ILE A 1 108 ? 5.703 14.414 18.188 1 98.5 108 ILE A CA 1
ATOM 795 C C . ILE A 1 108 ? 6.488 15.719 18.25 1 98.5 108 ILE A C 1
ATOM 797 O O . ILE A 1 108 ? 7.66 15.766 17.859 1 98.5 108 ILE A O 1
ATOM 801 N N . ALA A 1 109 ? 5.773 16.766 18.688 1 97.88 109 ALA A N 1
ATOM 802 C CA . ALA A 1 109 ? 6.383 18.094 18.781 1 97.88 109 ALA A CA 1
ATOM 803 C C . ALA A 1 109 ? 6.996 18.516 17.453 1 97.88 109 ALA A C 1
ATOM 805 O O . ALA A 1 109 ? 8.102 19.078 17.422 1 97.88 109 ALA A O 1
ATOM 806 N N . GLY A 1 110 ? 6.348 18.094 16.391 1 97.44 110 GLY A N 1
ATOM 807 C CA . GLY A 1 110 ? 6.73 18.531 15.055 1 97.44 110 GLY A CA 1
ATOM 808 C C . GLY A 1 110 ? 7.828 17.688 14.445 1 97.44 110 GLY A C 1
ATOM 809 O O . GLY A 1 110 ? 8.289 17.969 13.328 1 97.44 110 GLY A O 1
ATOM 810 N N . ARG A 1 111 ? 8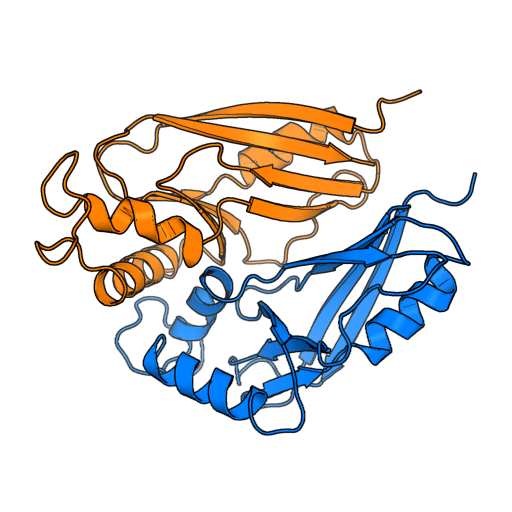.195 16.625 15.109 1 98 111 ARG A N 1
ATOM 811 C CA . ARG A 1 111 ? 9.328 15.828 14.641 1 98 111 ARG A CA 1
ATOM 812 C C . ARG A 1 111 ? 8.906 14.391 14.359 1 98 111 ARG A C 1
ATOM 814 O O . ARG A 1 111 ? 8.109 13.82 15.094 1 98 111 ARG A O 1
ATOM 821 N N . LEU A 1 112 ? 9.5 13.906 13.273 1 97.69 112 LEU A N 1
ATOM 822 C CA . LEU A 1 112 ? 9.305 12.492 12.969 1 97.69 112 LEU A CA 1
ATOM 823 C C . LEU A 1 112 ? 9.875 11.617 14.078 1 97.69 112 LEU A C 1
ATOM 825 O O . LEU A 1 112 ? 11.023 11.789 14.492 1 97.69 112 LEU A O 1
ATOM 829 N N . GLU A 1 113 ? 9.07 10.648 14.602 1 98.12 113 GLU A N 1
ATOM 830 C CA . GLU A 1 113 ? 9.531 9.766 15.672 1 98.12 113 GLU A CA 1
ATOM 831 C C . GLU A 1 113 ? 10.039 8.438 15.109 1 98.12 113 GLU A C 1
ATOM 833 O O . GLU A 1 113 ? 9.461 7.387 15.391 1 98.12 113 GLU A O 1
ATOM 838 N N . LEU A 1 114 ? 11.156 8.492 14.438 1 98.25 114 LEU A N 1
ATOM 839 C CA . LEU A 1 114 ? 11.805 7.312 13.875 1 98.25 114 LEU A CA 1
ATOM 840 C C . LEU A 1 114 ? 12.773 6.699 14.883 1 98.25 114 LEU A C 1
ATOM 842 O O . LEU A 1 114 ? 13.258 7.387 15.781 1 98.25 114 LEU A O 1
ATOM 846 N N . GLY A 1 115 ? 12.953 5.383 14.766 1 98.06 115 GLY A N 1
ATOM 847 C CA . GLY A 1 115 ? 14.109 4.801 15.422 1 98.06 115 GLY A CA 1
ATOM 848 C C . GLY A 1 115 ? 15.43 5.336 14.898 1 98.06 115 GLY A C 1
ATOM 849 O O . GLY A 1 115 ? 15.477 5.961 13.836 1 98.06 115 GLY A O 1
ATOM 850 N N . THR A 1 116 ? 16.469 5.008 15.578 1 96.94 116 THR A N 1
ATOM 851 C CA . THR A 1 116 ? 17.797 5.555 15.312 1 96.94 116 THR A CA 1
ATOM 852 C C . THR A 1 116 ? 18.234 5.27 13.875 1 96.94 116 THR A C 1
ATOM 854 O O . THR A 1 116 ? 18.797 6.141 13.211 1 96.94 116 THR A O 1
ATOM 857 N N . TRP A 1 117 ? 18 4.117 13.344 1 97.62 117 TRP A N 1
ATOM 858 C CA . TRP A 1 117 ? 18.594 3.682 12.086 1 97.62 117 TRP A CA 1
ATOM 859 C C . TRP A 1 117 ? 17.547 3.639 10.977 1 97.62 117 TRP A C 1
ATOM 861 O O . TRP A 1 117 ? 17.828 3.18 9.859 1 97.62 117 TRP A O 1
ATOM 871 N N . GLN A 1 118 ? 16.328 4.09 11.305 1 98.44 118 GLN A N 1
ATOM 872 C CA . GLN A 1 118 ? 15.273 4.035 10.305 1 98.44 118 GLN A CA 1
ATOM 873 C C . GLN A 1 118 ? 15.344 5.227 9.359 1 98.44 118 GLN A C 1
ATOM 875 O O . GLN A 1 118 ? 15.562 6.359 9.797 1 98.44 118 GLN A O 1
ATOM 880 N N . SER A 1 119 ? 15.148 4.945 8.07 1 98.62 119 SER A N 1
ATOM 881 C CA . SER A 1 119 ? 14.969 5.93 7.008 1 98.62 119 SER A CA 1
ATOM 882 C C . SER A 1 119 ? 13.648 5.707 6.27 1 98.62 119 SER A C 1
ATOM 884 O O . SER A 1 119 ? 13.172 4.574 6.164 1 98.62 119 SER A O 1
ATOM 886 N N . VAL A 1 120 ? 13.047 6.809 5.891 1 98.81 120 VAL A N 1
ATOM 887 C CA . VAL A 1 120 ? 11.922 6.75 4.961 1 98.81 120 VAL A CA 1
ATOM 888 C C . VAL A 1 120 ? 12.438 6.691 3.527 1 98.81 120 VAL A C 1
ATOM 890 O O . VAL A 1 120 ? 13.109 7.617 3.064 1 98.81 120 VAL A O 1
ATOM 893 N N . CYS A 1 121 ? 12.047 5.629 2.77 1 98.88 121 CYS A N 1
ATOM 894 C CA . CYS A 1 121 ? 12.672 5.414 1.473 1 98.88 121 CYS A CA 1
ATOM 895 C C . CYS A 1 121 ? 11.625 5.199 0.387 1 98.88 121 CYS A C 1
ATOM 897 O O . CYS A 1 121 ? 10.664 4.449 0.586 1 98.88 121 CYS A O 1
ATOM 899 N N . LEU A 1 122 ? 11.781 5.863 -0.717 1 98.81 122 LEU A N 1
ATOM 900 C CA . LEU A 1 122 ? 11.086 5.52 -1.949 1 98.81 122 LEU A CA 1
ATOM 901 C C . LEU A 1 122 ? 11.766 4.352 -2.654 1 98.81 122 LEU A C 1
ATOM 903 O O . LEU A 1 122 ? 12.953 4.43 -2.986 1 98.81 122 LEU A O 1
ATOM 907 N N . VAL A 1 123 ? 11.047 3.264 -2.797 1 98.81 123 VAL A N 1
ATOM 908 C CA . VAL A 1 123 ? 11.555 2.107 -3.527 1 98.81 123 VAL A CA 1
ATOM 909 C C . VAL A 1 123 ? 11.039 2.137 -4.965 1 98.81 123 VAL A C 1
ATOM 911 O O . VAL A 1 123 ? 9.836 2.002 -5.203 1 98.81 123 VAL A O 1
ATOM 914 N N . ASP A 1 124 ? 11.953 2.295 -5.934 1 98.44 124 ASP A N 1
ATOM 915 C CA . ASP A 1 124 ? 11.633 2.475 -7.348 1 98.44 124 ASP A CA 1
ATOM 916 C C . ASP A 1 124 ? 12.383 1.464 -8.211 1 98.44 124 ASP A C 1
ATOM 918 O O . ASP A 1 124 ? 13.555 1.663 -8.531 1 98.44 124 ASP A O 1
ATOM 922 N N . THR A 1 125 ? 11.641 0.419 -8.656 1 97.75 125 THR A N 1
ATOM 923 C CA . THR A 1 125 ? 12.266 -0.579 -9.516 1 97.75 125 THR A CA 1
ATOM 924 C C . THR A 1 125 ? 11.922 -0.318 -10.977 1 97.75 125 THR A C 1
ATOM 926 O O . THR A 1 125 ? 12.344 -1.068 -11.859 1 97.75 125 THR A O 1
ATOM 929 N N . ASN A 1 126 ? 11.125 0.675 -11.242 1 97.25 126 ASN A N 1
ATOM 930 C CA . ASN A 1 126 ? 10.703 1.039 -12.594 1 97.25 126 ASN A CA 1
ATOM 931 C C . ASN A 1 126 ? 11.727 1.948 -13.273 1 97.25 126 ASN A C 1
ATOM 933 O O . ASN A 1 126 ? 11.836 3.129 -12.938 1 97.25 126 ASN A O 1
ATOM 937 N N . ARG A 1 127 ? 12.336 1.487 -14.305 1 95.62 127 ARG A N 1
ATOM 938 C CA . ARG A 1 127 ? 13.406 2.221 -14.969 1 95.62 127 ARG A CA 1
ATOM 939 C C . ARG A 1 127 ? 12.852 3.098 -16.094 1 95.62 127 ARG A C 1
ATOM 941 O O . ARG A 1 127 ? 13.578 3.916 -16.656 1 95.62 127 ARG A O 1
ATOM 948 N N . ASP A 1 128 ? 11.625 2.959 -16.328 1 95.81 128 ASP A N 1
ATOM 949 C CA . ASP A 1 128 ? 11.008 3.686 -17.422 1 95.81 128 ASP A CA 1
ATOM 950 C C . ASP A 1 128 ? 10.531 5.066 -16.984 1 95.81 128 ASP A C 1
ATOM 952 O O . ASP A 1 128 ? 10.148 5.895 -17.812 1 95.81 128 ASP A O 1
ATOM 956 N N . ASN A 1 129 ? 10.453 5.336 -15.688 1 95.06 129 ASN A N 1
ATOM 957 C CA . ASN A 1 129 ? 9.969 6.582 -15.109 1 95.06 129 ASN A CA 1
ATOM 958 C C . ASN A 1 129 ? 11.039 7.281 -14.289 1 95.06 129 ASN A C 1
ATOM 960 O O . ASN A 1 129 ? 11.172 7.027 -13.086 1 95.06 129 ASN A O 1
ATOM 964 N N . PRO A 1 130 ? 11.711 8.242 -14.859 1 95.12 130 PRO A N 1
ATOM 965 C CA . PRO A 1 130 ? 12.867 8.82 -14.164 1 95.12 130 PRO A CA 1
ATOM 966 C C . PRO A 1 130 ? 12.461 9.859 -13.125 1 95.12 130 PRO A C 1
ATOM 968 O O . PRO A 1 130 ? 13.289 10.266 -12.305 1 95.12 130 PRO A O 1
ATOM 971 N N . ASP A 1 131 ? 11.258 10.359 -13.211 1 97 131 ASP A N 1
ATOM 972 C CA . ASP A 1 131 ? 10.758 11.359 -12.281 1 97 131 ASP A CA 1
ATOM 973 C C . ASP A 1 131 ? 9.586 10.812 -11.461 1 97 131 ASP A C 1
ATOM 975 O O . ASP A 1 131 ? 8.703 10.141 -12 1 97 131 ASP A O 1
ATOM 979 N N . ARG A 1 132 ? 9.641 11.156 -10.141 1 98 132 ARG A N 1
ATOM 980 C CA . ARG A 1 132 ? 8.602 10.68 -9.234 1 98 132 ARG A CA 1
ATOM 981 C C . ARG A 1 132 ? 8.016 11.828 -8.422 1 98 132 ARG A C 1
ATOM 983 O O . ARG A 1 132 ? 8.664 12.859 -8.234 1 98 132 ARG A O 1
ATOM 990 N N . ARG A 1 133 ? 6.797 11.578 -8.039 1 98.5 133 ARG A N 1
ATOM 991 C CA . ARG A 1 133 ? 6.137 12.43 -7.059 1 98.5 133 ARG A CA 1
ATOM 992 C C . ARG A 1 133 ? 5.785 11.648 -5.797 1 98.5 133 ARG A C 1
ATOM 994 O O . ARG A 1 133 ? 5.41 10.477 -5.871 1 98.5 133 ARG A O 1
ATOM 1001 N N . VAL A 1 134 ? 5.941 12.281 -4.668 1 98.88 134 VAL A N 1
ATOM 1002 C CA . VAL A 1 134 ? 5.527 11.75 -3.373 1 98.88 134 VAL A CA 1
ATOM 1003 C C . VAL A 1 134 ? 4.699 12.797 -2.629 1 98.88 134 VAL A C 1
ATOM 1005 O O . VAL A 1 134 ? 5.133 13.938 -2.463 1 98.88 134 VAL A O 1
ATOM 1008 N N . ARG A 1 135 ? 3.531 12.414 -2.219 1 98.88 135 ARG A N 1
ATOM 1009 C CA . ARG A 1 135 ? 2.707 13.32 -1.431 1 98.88 135 ARG A CA 1
ATOM 1010 C C . ARG A 1 135 ? 2.961 13.133 0.062 1 98.88 135 ARG A C 1
ATOM 1012 O O . ARG A 1 135 ? 2.92 12.016 0.57 1 98.88 135 ARG A O 1
ATOM 1019 N N . LEU A 1 136 ? 3.227 14.227 0.724 1 98.88 136 LEU A N 1
ATOM 1020 C CA . LEU A 1 136 ? 3.352 14.281 2.176 1 98.88 136 LEU A CA 1
ATOM 1021 C C . LEU A 1 136 ? 2.156 15 2.797 1 98.88 136 LEU A C 1
ATOM 1023 O O . LEU A 1 136 ? 1.8 16.094 2.375 1 98.88 136 LEU A O 1
ATOM 1027 N N . SER A 1 137 ? 1.479 14.344 3.746 1 98.69 137 SER A N 1
ATOM 1028 C CA . SER A 1 137 ? 0.331 14.93 4.426 1 98.69 137 SER A CA 1
ATOM 1029 C C . SER A 1 137 ? 0.475 14.828 5.941 1 98.69 137 SER A C 1
ATOM 1031 O O . SER A 1 137 ? 0.739 13.75 6.473 1 98.69 137 SER A O 1
ATOM 1033 N N . PHE A 1 138 ? 0.314 15.961 6.621 1 98.5 138 PHE A N 1
ATOM 1034 C CA . PHE A 1 138 ? 0.342 16.016 8.078 1 98.5 138 PHE A CA 1
ATOM 1035 C C . PHE A 1 138 ? -1.055 16.25 8.641 1 98.5 138 PHE A C 1
ATOM 1037 O O . PHE A 1 138 ? -1.746 17.188 8.219 1 98.5 138 PHE A O 1
ATOM 1044 N N . LEU A 1 139 ? -1.479 15.406 9.469 1 97.44 139 LEU A N 1
ATOM 1045 C CA . LEU A 1 139 ? -2.732 15.523 10.203 1 97.44 139 LEU A CA 1
ATOM 1046 C C . LEU A 1 139 ? -2.473 15.641 11.703 1 97.44 139 LEU A C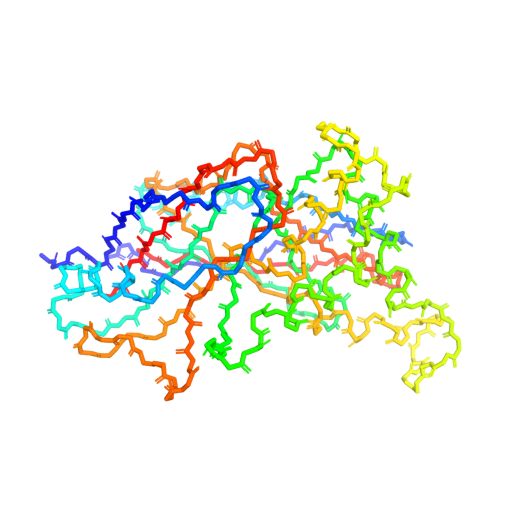 1
ATOM 1048 O O . LEU A 1 139 ? -1.964 14.711 12.328 1 97.44 139 LEU A O 1
ATOM 1052 N N . GLY A 1 140 ? -2.756 16.719 12.172 1 94.62 140 GLY A N 1
ATOM 1053 C CA . GLY A 1 140 ? -2.49 16.938 13.586 1 94.62 140 GLY A CA 1
ATOM 1054 C C . GLY A 1 140 ? -3.023 18.25 14.102 1 94.62 140 GLY A C 1
ATOM 1055 O O . GLY A 1 140 ? -3.439 19.109 13.312 1 94.62 140 GLY A O 1
ATOM 1056 N N . MET B 1 1 ? -20.047 20.078 15.188 1 37.22 1 MET B N 1
ATOM 1057 C CA . MET B 1 1 ? -18.641 19.953 14.828 1 37.22 1 MET B CA 1
ATOM 1058 C C . MET B 1 1 ? -18.406 18.766 13.898 1 37.22 1 MET B C 1
ATOM 1060 O O . MET B 1 1 ? -18.812 17.641 14.219 1 37.22 1 MET B O 1
ATOM 1064 N N . PRO B 1 2 ? -18.516 18.891 12.555 1 48.94 2 PRO B N 1
ATOM 1065 C CA . PRO B 1 2 ? -18.469 17.656 11.766 1 48.94 2 PRO B CA 1
ATOM 1066 C C . PRO B 1 2 ? -17.469 16.641 12.312 1 48.94 2 PRO B C 1
ATOM 1068 O O . PRO B 1 2 ? -16.469 17.016 12.93 1 48.94 2 PRO B O 1
ATOM 1071 N N . ASP B 1 3 ? -17.984 15.477 12.609 1 61.75 3 ASP B N 1
ATOM 1072 C CA . ASP B 1 3 ? -17.219 14.438 13.289 1 61.75 3 ASP B CA 1
ATOM 1073 C C . ASP B 1 3 ? -15.883 14.188 12.586 1 61.75 3 ASP B C 1
ATOM 1075 O O . ASP B 1 3 ? -15.852 13.969 11.375 1 61.75 3 ASP B O 1
ATOM 1079 N N . ALA B 1 4 ? -14.828 14.57 13.289 1 86 4 ALA B N 1
ATOM 1080 C CA . ALA B 1 4 ? -13.438 14.477 12.844 1 86 4 ALA B CA 1
ATOM 1081 C C . ALA B 1 4 ? -13.094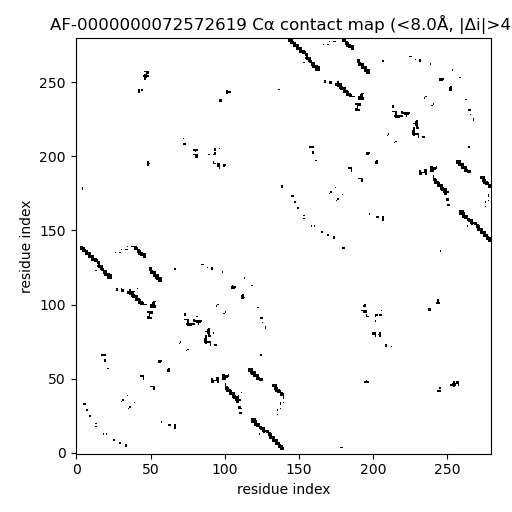 13.055 12.414 1 86 4 ALA B C 1
ATOM 1083 O O . ALA B 1 4 ? -12.18 12.844 11.609 1 86 4 ALA B O 1
ATOM 1084 N N . PHE B 1 5 ? -14.07 12.133 12.828 1 94.94 5 PHE B N 1
ATOM 1085 C CA . PHE B 1 5 ? -13.844 10.727 12.547 1 94.94 5 PHE B CA 1
ATOM 1086 C C . PHE B 1 5 ? -15.156 10.023 12.211 1 94.94 5 PHE B C 1
ATOM 1088 O O . PHE B 1 5 ? -16.094 10.016 13.016 1 94.94 5 PHE B O 1
ATOM 1095 N N . THR B 1 6 ? -15.297 9.43 11.047 1 97.12 6 THR B N 1
ATOM 1096 C CA . THR B 1 6 ? -16.453 8.68 10.578 1 97.12 6 THR B CA 1
ATOM 1097 C C . THR B 1 6 ? -16.031 7.305 10.062 1 97.12 6 THR B C 1
ATOM 1099 O O . THR B 1 6 ? -15.023 7.18 9.375 1 97.12 6 THR B O 1
ATOM 1102 N N . THR B 1 7 ? -16.844 6.273 10.375 1 98.12 7 THR B N 1
ATOM 1103 C CA . THR B 1 7 ? -16.484 4.918 9.977 1 98.12 7 THR B CA 1
ATOM 1104 C C . THR B 1 7 ? -17.719 4.164 9.477 1 98.12 7 THR B C 1
ATOM 1106 O O . THR B 1 7 ? -18.828 4.422 9.914 1 98.12 7 THR B O 1
ATOM 1109 N N . ARG B 1 8 ? -17.453 3.305 8.531 1 98.12 8 ARG B N 1
ATOM 1110 C CA . ARG B 1 8 ? -18.469 2.445 7.938 1 98.12 8 ARG B CA 1
ATOM 1111 C C . ARG B 1 8 ? -17.891 1.084 7.566 1 98.12 8 ARG B C 1
ATOM 1113 O O . ARG B 1 8 ? -16.75 0.991 7.129 1 98.12 8 ARG B O 1
ATOM 1120 N N . VAL B 1 9 ? -18.672 0.102 7.68 1 98.5 9 VAL B N 1
ATOM 1121 C CA . VAL B 1 9 ? -18.266 -1.229 7.238 1 98.5 9 VAL B CA 1
ATOM 1122 C C . VAL B 1 9 ? -18.891 -1.533 5.875 1 98.5 9 VAL B C 1
ATOM 1124 O O . VAL B 1 9 ? -20.094 -1.371 5.688 1 98.5 9 VAL B O 1
ATOM 1127 N N . LEU B 1 10 ? -18.062 -1.95 4.938 1 97.94 10 LEU B N 1
ATOM 1128 C CA . LEU B 1 10 ? -18.469 -2.441 3.623 1 97.94 10 LEU B CA 1
ATOM 1129 C C . LEU B 1 10 ? -18.594 -3.961 3.625 1 97.94 10 LEU B C 1
ATOM 1131 O O . LEU B 1 10 ? -17.719 -4.656 4.148 1 97.94 10 LEU B O 1
ATOM 1135 N N . SER B 1 11 ? -19.656 -4.461 3.1 1 97.81 11 SER B N 1
ATOM 1136 C CA . SER B 1 11 ? -19.797 -5.891 2.846 1 97.81 11 SER B CA 1
ATOM 1137 C C . SER B 1 11 ? -19.609 -6.211 1.364 1 97.81 11 SER B C 1
ATOM 1139 O O . SER B 1 11 ? -20.219 -5.555 0.506 1 97.81 11 SER B O 1
ATOM 1141 N N . LEU B 1 12 ? -18.781 -7.176 1.108 1 96 12 LEU B N 1
ATOM 1142 C CA . LEU B 1 12 ? -18.516 -7.555 -0.273 1 96 12 LEU B CA 1
ATOM 1143 C C . LEU B 1 12 ? -18.531 -9.07 -0.434 1 96 12 LEU B C 1
ATOM 1145 O O . LEU B 1 12 ? -18.078 -9.797 0.451 1 96 12 LEU B O 1
ATOM 1149 N N . ALA B 1 13 ? -19.016 -9.461 -1.591 1 96.38 13 ALA B N 1
ATOM 1150 C CA . ALA B 1 13 ? -18.938 -10.859 -1.991 1 96.38 13 ALA B CA 1
ATOM 1151 C C . ALA B 1 13 ? -17.75 -11.094 -2.936 1 96.38 13 ALA B C 1
ATOM 1153 O O . ALA B 1 13 ? -17.75 -10.609 -4.07 1 96.38 13 ALA B O 1
ATOM 1154 N N . THR B 1 14 ? -16.75 -11.812 -2.393 1 95.25 14 THR B N 1
ATOM 1155 C CA . THR B 1 14 ? -15.602 -12.102 -3.2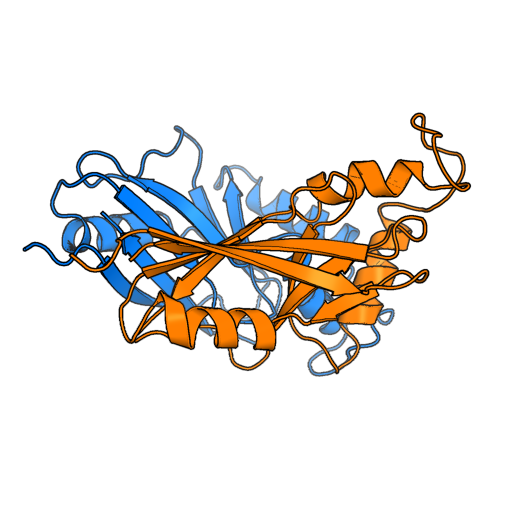42 1 95.25 14 THR B CA 1
ATOM 1156 C C . THR B 1 14 ? -15.727 -13.484 -3.873 1 95.25 14 THR B C 1
ATOM 1158 O O . THR B 1 14 ? -15.016 -13.797 -4.832 1 95.25 14 THR B O 1
ATOM 1161 N N . GLY B 1 15 ? -16.609 -14.32 -3.365 1 95.12 15 GLY B N 1
ATOM 1162 C CA . GLY B 1 15 ? -16.859 -15.625 -3.947 1 95.12 15 GLY B CA 1
ATOM 1163 C C . GLY B 1 15 ? -15.898 -16.688 -3.459 1 95.12 15 GLY B C 1
ATOM 1164 O O . GLY B 1 15 ? -15.273 -16.531 -2.41 1 95.12 15 GLY B O 1
ATOM 1165 N N . SER B 1 16 ? -15.82 -17.875 -4.293 1 94.81 16 SER B N 1
ATOM 1166 C CA . SER B 1 16 ? -15.039 -19.031 -3.859 1 94.81 16 SER B CA 1
ATOM 1167 C C . SER B 1 16 ? -13.758 -19.172 -4.672 1 94.81 16 SER B C 1
ATOM 1169 O O . SER B 1 16 ? -13.102 -20.219 -4.625 1 94.81 16 SER B O 1
ATOM 1171 N N . ALA B 1 17 ? -13.469 -18.25 -5.434 1 96.38 17 ALA B N 1
ATOM 1172 C CA . ALA B 1 17 ? -12.195 -18.188 -6.148 1 96.38 17 ALA B CA 1
ATOM 1173 C C . ALA B 1 17 ? -11.297 -17.109 -5.57 1 96.38 17 ALA B C 1
ATOM 1175 O O . ALA B 1 17 ? -11.773 -16.125 -4.988 1 96.38 17 ALA B O 1
ATOM 1176 N N . GLU B 1 18 ? -10.008 -17.422 -5.664 1 97.56 18 GLU B N 1
ATOM 1177 C CA . GLU B 1 18 ? -9.094 -16.328 -5.312 1 97.56 18 GLU B CA 1
ATOM 1178 C C . GLU B 1 18 ? -9.391 -15.078 -6.133 1 97.56 18 GLU B C 1
ATOM 1180 O O . GLU B 1 18 ? -9.727 -15.164 -7.316 1 97.56 18 GLU B O 1
ATOM 1185 N N . ARG B 1 19 ? -9.219 -13.93 -5.402 1 96.94 19 ARG B N 1
ATOM 1186 C CA . ARG B 1 19 ? -9.68 -12.719 -6.07 1 96.94 19 ARG B CA 1
ATOM 1187 C C . ARG B 1 19 ? -8.859 -11.508 -5.637 1 96.94 19 ARG B C 1
ATOM 1189 O O . ARG B 1 19 ? -8.516 -11.375 -4.457 1 96.94 19 ARG B O 1
ATOM 1196 N N . VAL B 1 20 ? -8.516 -10.672 -6.605 1 98.5 20 VAL B N 1
ATOM 1197 C CA . VAL B 1 20 ? -8.156 -9.281 -6.379 1 98.5 20 VAL B CA 1
ATOM 1198 C C . VAL B 1 20 ? -9.344 -8.383 -6.723 1 98.5 20 VAL B C 1
ATOM 1200 O O . VAL B 1 20 ? -9.609 -8.109 -7.895 1 98.5 20 VAL B O 1
ATOM 1203 N N . ALA B 1 21 ? -10.055 -7.891 -5.684 1 98.38 21 ALA B N 1
ATOM 1204 C CA . ALA B 1 21 ? -11.297 -7.148 -5.891 1 98.38 21 ALA B CA 1
ATOM 1205 C C . ALA B 1 21 ? -11.062 -5.645 -5.77 1 98.38 21 ALA B C 1
ATOM 1207 O O . ALA B 1 21 ? -10.625 -5.16 -4.723 1 98.38 21 ALA B O 1
ATOM 1208 N N . ASP B 1 22 ? -11.414 -4.957 -6.824 1 98.56 22 ASP B N 1
ATOM 1209 C CA . ASP B 1 22 ? -11.312 -3.5 -6.824 1 98.56 22 ASP B CA 1
ATOM 1210 C C . ASP B 1 22 ? -12.445 -2.873 -6.016 1 98.56 22 ASP B C 1
ATOM 1212 O O . ASP B 1 22 ? -13.617 -3.012 -6.367 1 98.56 22 ASP B O 1
ATOM 1216 N N . ILE B 1 23 ? -12.039 -2.146 -4.957 1 98.75 23 ILE B N 1
ATOM 1217 C CA . ILE B 1 23 ? -13.062 -1.53 -4.125 1 98.75 23 ILE B CA 1
ATOM 1218 C C . ILE B 1 23 ? -12.914 -0.011 -4.16 1 98.75 23 ILE B C 1
ATOM 1220 O O . ILE B 1 23 ? -13.336 0.681 -3.232 1 98.75 23 ILE B O 1
ATOM 1224 N N . THR B 1 24 ? -12.258 0.513 -5.16 1 98.75 24 THR B N 1
ATOM 1225 C CA . THR B 1 24 ? -12.047 1.948 -5.301 1 98.75 24 THR B CA 1
ATOM 1226 C C . THR B 1 24 ? -13.375 2.697 -5.289 1 98.75 24 THR B C 1
ATOM 1228 O O . THR B 1 24 ? -13.523 3.691 -4.578 1 98.75 24 THR B O 1
ATOM 1231 N N . GLY B 1 25 ? -14.281 2.232 -6.113 1 98.44 25 GLY B N 1
ATOM 1232 C CA . GLY B 1 25 ? -15.586 2.869 -6.172 1 98.44 25 GLY B CA 1
ATOM 1233 C C . GLY B 1 25 ? -16.297 2.918 -4.828 1 98.44 25 GLY B C 1
ATOM 1234 O O . GLY B 1 25 ? -16.938 3.91 -4.5 1 98.44 25 GLY B O 1
ATOM 1235 N N . ASP B 1 26 ? -16.188 1.87 -4.043 1 98.56 26 ASP B N 1
ATOM 1236 C CA . ASP B 1 26 ? -16.766 1.828 -2.705 1 98.56 26 ASP B CA 1
ATOM 1237 C C . ASP B 1 26 ? -16.125 2.879 -1.796 1 98.56 26 ASP B C 1
ATOM 1239 O O . ASP B 1 26 ? -16.828 3.555 -1.039 1 98.56 26 ASP B O 1
ATOM 1243 N N . CYS B 1 27 ? -14.82 2.98 -1.85 1 98.75 27 CYS B N 1
ATOM 1244 C CA . CYS B 1 27 ? -14.109 3.988 -1.067 1 98.75 27 CYS B CA 1
ATOM 1245 C C . CYS B 1 27 ? -14.57 5.391 -1.438 1 98.75 27 CYS B C 1
ATOM 1247 O O . CYS B 1 27 ? -14.828 6.219 -0.561 1 98.75 27 CYS B O 1
ATOM 1249 N N . GLU B 1 28 ? -14.703 5.629 -2.734 1 98.56 28 GLU B N 1
ATOM 1250 C CA . GLU B 1 28 ? -15.133 6.941 -3.209 1 98.56 28 GLU B CA 1
ATOM 1251 C C . GLU B 1 28 ? -16.562 7.254 -2.76 1 98.56 28 GLU B C 1
ATOM 1253 O O . GLU B 1 28 ? -16.859 8.383 -2.359 1 98.56 28 GLU B O 1
ATOM 1258 N N . SER B 1 29 ? -17.406 6.281 -2.861 1 98.12 29 SER B N 1
ATOM 1259 C CA . SER B 1 29 ? -18.781 6.453 -2.416 1 98.12 29 SER B CA 1
ATOM 1260 C C . SER B 1 29 ? -18.844 6.793 -0.93 1 98.12 29 SER B C 1
ATOM 1262 O O . SER B 1 29 ? -19.578 7.699 -0.523 1 98.12 29 SER B O 1
ATOM 1264 N N . PHE B 1 30 ? -18.141 6.098 -0.176 1 98.56 30 PHE B N 1
ATOM 1265 C CA . PHE B 1 30 ? -18.078 6.367 1.256 1 98.56 30 PHE B CA 1
ATOM 1266 C C . PHE B 1 30 ? -17.641 7.801 1.516 1 98.56 30 PHE B C 1
ATOM 1268 O O . PHE B 1 30 ? -18.219 8.5 2.348 1 98.56 30 PHE B O 1
ATOM 1275 N N . LEU B 1 31 ? -16.609 8.273 0.81 1 98.12 31 LEU B N 1
ATOM 1276 C CA . LEU B 1 31 ? -16.016 9.586 1.057 1 98.12 31 LEU B CA 1
ATOM 1277 C C . LEU B 1 31 ? -16.984 10.695 0.666 1 98.12 31 LEU B C 1
ATOM 1279 O O . LEU B 1 31 ? -16.969 11.781 1.259 1 98.12 31 LEU B O 1
ATOM 1283 N N . ARG B 1 32 ? -17.781 10.469 -0.328 1 96.81 32 ARG B N 1
ATOM 1284 C CA . ARG B 1 32 ? -18.781 11.469 -0.706 1 96.81 32 ARG B CA 1
ATOM 1285 C C . ARG B 1 32 ? -19.625 11.875 0.494 1 96.81 32 ARG B C 1
ATOM 1287 O O . ARG B 1 32 ? -19.969 13.055 0.655 1 96.81 32 ARG B O 1
ATOM 1294 N N . ASP B 1 33 ? -19.891 10.969 1.34 1 95.12 33 ASP B N 1
ATOM 1295 C CA . ASP B 1 33 ? -20.719 11.227 2.51 1 95.12 33 ASP B CA 1
ATOM 1296 C C . ASP B 1 33 ? -19.875 11.641 3.711 1 95.12 33 ASP B C 1
ATOM 1298 O O . ASP B 1 33 ? -20.188 12.625 4.387 1 95.12 33 ASP B O 1
ATOM 1302 N N . ALA B 1 34 ? -18.859 10.953 3.928 1 96.12 34 ALA B N 1
ATOM 1303 C CA . ALA B 1 34 ? -18.094 11.055 5.172 1 96.12 34 ALA B CA 1
ATOM 1304 C C . ALA B 1 34 ? -17.203 12.297 5.176 1 96.12 34 ALA B C 1
ATOM 1306 O O . ALA B 1 34 ? -17.031 12.938 6.215 1 96.12 34 ALA B O 1
ATOM 1307 N N . ALA B 1 35 ? -16.531 12.578 4.059 1 94.94 35 ALA B N 1
ATOM 1308 C CA . ALA B 1 35 ? -15.555 13.664 4.012 1 94.94 35 ALA B CA 1
ATOM 1309 C C . ALA B 1 35 ? -16.234 15 3.74 1 94.94 35 ALA B C 1
ATOM 1311 O O . ALA B 1 35 ? -15.844 16.031 4.297 1 94.94 35 ALA B O 1
ATOM 1312 N N . SER B 1 36 ? -17.328 15.008 2.859 1 92.06 36 SER B N 1
ATOM 1313 C CA . SER B 1 36 ? -18.094 16.203 2.568 1 92.06 36 SER B CA 1
ATOM 1314 C C . SER B 1 36 ? -17.188 17.375 2.186 1 92.06 36 SER B C 1
ATOM 1316 O O . SER B 1 36 ? -17.281 18.453 2.762 1 92.06 36 SER B O 1
ATOM 1318 N N . GLY B 1 37 ? -16.125 17.078 1.287 1 94.31 37 GLY B N 1
ATOM 1319 C CA . GLY B 1 37 ? -15.258 18.125 0.74 1 94.31 37 GLY B CA 1
ATOM 1320 C C . GLY B 1 37 ? -14.07 18.438 1.629 1 94.31 37 GLY B C 1
ATOM 1321 O O . GLY B 1 37 ? -13.234 19.281 1.284 1 94.31 37 GLY B O 1
ATOM 1322 N N . ARG B 1 38 ? -13.906 17.766 2.709 1 95.12 38 ARG B N 1
ATOM 1323 C CA . ARG B 1 38 ? -12.828 18.016 3.654 1 95.12 38 ARG B CA 1
ATOM 1324 C C . ARG B 1 38 ? -11.562 17.25 3.279 1 95.12 38 ARG B C 1
ATOM 1326 O O . ARG B 1 38 ? -11.633 16.266 2.539 1 95.12 38 ARG B O 1
ATOM 1333 N N . ASP B 1 39 ? -10.445 17.719 3.795 1 96.69 39 ASP B N 1
ATOM 1334 C CA . ASP B 1 39 ? -9.164 17.016 3.701 1 96.69 39 ASP B CA 1
ATOM 1335 C C . ASP B 1 39 ? -8.961 16.078 4.887 1 96.69 39 ASP B C 1
ATOM 1337 O O . ASP B 1 39 ? -9.5 16.312 5.973 1 96.69 39 ASP B O 1
ATOM 1341 N N . GLY B 1 40 ? -8.219 15.023 4.637 1 97.31 40 GLY B N 1
ATOM 1342 C CA . GLY B 1 40 ? -7.906 14.094 5.715 1 97.31 40 GLY B CA 1
ATOM 1343 C C . GLY B 1 40 ? -7.25 12.812 5.227 1 97.31 40 GLY B C 1
ATOM 1344 O O . GLY B 1 40 ? -6.496 12.828 4.254 1 97.31 40 GLY B O 1
ATOM 1345 N N . LEU B 1 41 ? -7.465 11.805 6.012 1 98.38 41 LEU B N 1
ATOM 1346 C CA . LEU B 1 41 ? -6.934 10.484 5.711 1 98.38 41 LEU B CA 1
ATOM 1347 C C . LEU B 1 41 ? -8.047 9.438 5.715 1 98.38 41 LEU B C 1
ATOM 1349 O O . LEU B 1 41 ? -8.93 9.477 6.574 1 98.38 41 LEU B O 1
ATOM 1353 N N . LEU B 1 42 ? -7.969 8.547 4.746 1 98.75 42 LEU B N 1
ATOM 1354 C CA . LEU B 1 42 ? -8.828 7.367 4.719 1 98.75 42 LEU B CA 1
ATOM 1355 C C . LEU B 1 42 ? -8.062 6.129 5.172 1 98.75 42 LEU B C 1
ATOM 1357 O O . LEU B 1 42 ? -7.027 5.789 4.598 1 98.75 42 LEU B O 1
ATOM 1361 N N . ASN B 1 43 ? -8.547 5.535 6.176 1 98.81 43 ASN B N 1
ATOM 1362 C CA . ASN B 1 43 ? -8.047 4.227 6.586 1 98.81 43 ASN B CA 1
ATOM 1363 C C . ASN B 1 43 ? -8.93 3.1 6.059 1 98.81 43 ASN B C 1
ATOM 1365 O O . ASN B 1 43 ? -10.156 3.152 6.18 1 98.81 43 ASN B O 1
ATOM 1369 N N . VAL B 1 44 ? -8.32 2.201 5.383 1 98.94 44 VAL B N 1
ATOM 1370 C CA . VAL B 1 44 ? -8.953 0.98 4.891 1 98.94 44 VAL B CA 1
ATOM 1371 C C . VAL B 1 44 ? -8.445 -0.219 5.691 1 98.94 44 VAL B C 1
ATOM 1373 O O . VAL B 1 44 ? -7.238 -0.438 5.797 1 98.94 44 VAL B O 1
ATOM 1376 N N . PHE B 1 45 ? -9.406 -1.053 6.277 1 98.94 45 PHE B N 1
ATOM 1377 C CA . PHE B 1 45 ? -8.977 -2.127 7.164 1 98.94 45 PHE B CA 1
ATOM 1378 C C . PHE B 1 45 ? -9.828 -3.373 6.961 1 98.94 45 PHE B C 1
ATOM 1380 O O . PHE B 1 45 ? -11.062 -3.291 6.922 1 98.94 45 PHE B O 1
ATOM 1387 N N . VAL B 1 46 ? -9.188 -4.484 6.758 1 98.75 46 VAL B N 1
ATOM 1388 C CA . VAL B 1 46 ? -9.852 -5.781 6.684 1 98.75 46 VAL B CA 1
ATOM 1389 C C . VAL B 1 46 ? -9.766 -6.488 8.031 1 98.75 46 VAL B C 1
ATOM 1391 O O . VAL B 1 46 ? -8.695 -6.969 8.422 1 98.75 46 VAL B O 1
ATOM 1394 N N . PRO B 1 47 ? -10.906 -6.586 8.781 1 98.19 47 PRO B N 1
ATOM 1395 C CA . PRO B 1 47 ? -10.867 -7.277 10.07 1 98.19 47 PRO B CA 1
ATOM 1396 C C . PRO B 1 47 ? -10.914 -8.797 9.93 1 98.19 47 PRO B C 1
ATOM 1398 O O . PRO B 1 47 ? -11.805 -9.445 10.484 1 98.19 47 PRO B O 1
ATOM 1401 N 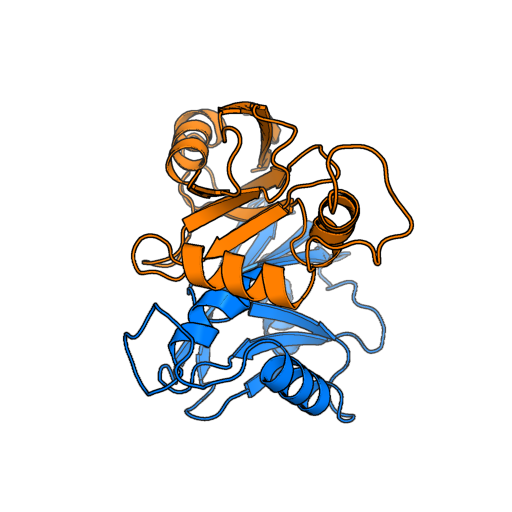N . HIS B 1 48 ? -9.945 -9.398 9.234 1 97.69 48 HIS B N 1
ATOM 1402 C CA . HIS B 1 48 ? -9.852 -10.836 9.008 1 97.69 48 HIS B CA 1
ATOM 1403 C C . HIS B 1 48 ? -8.406 -11.281 8.859 1 97.69 48 HIS B C 1
ATOM 1405 O O . HIS B 1 48 ? -7.555 -10.492 8.43 1 97.69 48 HIS B O 1
ATOM 1411 N N . ALA B 1 49 ? -8.109 -12.461 9.102 1 97.88 49 ALA B N 1
ATOM 1412 C CA . ALA B 1 49 ? -6.734 -12.945 9.18 1 97.88 49 ALA B CA 1
ATOM 1413 C C . ALA B 1 49 ? -6.27 -13.508 7.836 1 97.88 49 ALA B C 1
ATOM 1415 O O . ALA B 1 49 ? -5.148 -14.008 7.719 1 97.88 49 ALA B O 1
ATOM 1416 N N . THR B 1 50 ? -7.113 -13.484 6.762 1 98.06 50 THR B N 1
ATOM 1417 C CA . THR B 1 50 ? -6.73 -14.219 5.559 1 98.06 50 THR B CA 1
ATOM 1418 C C . THR B 1 50 ? -6.867 -13.336 4.32 1 98.06 50 THR B C 1
ATOM 1420 O O . THR B 1 50 ? -7.062 -13.844 3.213 1 98.06 50 THR B O 1
ATOM 1423 N N . ALA B 1 51 ? -6.848 -12.031 4.461 1 98.56 51 ALA B N 1
ATOM 1424 C CA . ALA B 1 51 ? -6.93 -11.102 3.338 1 98.56 51 ALA B CA 1
ATOM 1425 C C . ALA B 1 51 ? -6.094 -9.852 3.596 1 98.56 51 ALA B C 1
ATOM 1427 O O . ALA B 1 51 ? -5.703 -9.586 4.734 1 98.56 51 ALA B O 1
ATOM 1428 N N . GLY B 1 52 ? -5.785 -9.156 2.541 1 98.69 52 GLY B N 1
ATOM 1429 C CA . GLY B 1 52 ? -5.027 -7.918 2.633 1 98.69 52 GLY B CA 1
ATOM 1430 C C . GLY B 1 52 ? -5.512 -6.848 1.676 1 98.69 52 GLY B C 1
ATOM 1431 O O . GLY B 1 52 ? -6.473 -7.059 0.934 1 98.69 52 GLY B O 1
ATOM 1432 N N . ILE B 1 53 ? -4.922 -5.637 1.781 1 98.94 53 ILE B N 1
ATOM 1433 C CA . ILE B 1 53 ? -5.219 -4.5 0.92 1 98.94 53 ILE B CA 1
ATOM 1434 C C . ILE B 1 53 ? -3.99 -4.145 0.088 1 98.94 53 ILE B C 1
ATOM 1436 O O . ILE B 1 53 ? -2.889 -4.004 0.626 1 98.94 53 ILE B O 1
ATOM 1440 N N . ALA B 1 54 ? -4.152 -4.07 -1.187 1 98.94 54 ALA B N 1
ATOM 1441 C CA . ALA B 1 54 ? -3.09 -3.637 -2.09 1 98.94 54 ALA B CA 1
ATOM 1442 C C . ALA B 1 54 ? -3.543 -2.447 -2.936 1 98.94 54 ALA B C 1
ATOM 1444 O O . ALA B 1 54 ? -4.703 -2.373 -3.342 1 98.94 54 ALA B O 1
ATOM 1445 N N . ILE B 1 55 ? -2.621 -1.497 -3.178 1 98.88 55 ILE B N 1
ATOM 1446 C CA . ILE B 1 55 ? -2.836 -0.391 -4.105 1 98.88 55 ILE B CA 1
ATOM 1447 C C . ILE B 1 55 ? -2.068 -0.647 -5.398 1 98.88 55 ILE B C 1
ATOM 1449 O O . ILE B 1 55 ? -0.855 -0.435 -5.461 1 98.88 55 ILE B O 1
ATOM 1453 N N . ILE B 1 56 ? -2.758 -1.111 -6.387 1 98.69 56 ILE B N 1
ATOM 1454 C CA . ILE B 1 56 ? -2.082 -1.504 -7.617 1 98.69 56 ILE B CA 1
ATOM 1455 C C . ILE B 1 56 ? -2.936 -1.108 -8.82 1 98.69 56 ILE B C 1
ATOM 1457 O O . ILE B 1 56 ? -4.031 -0.566 -8.664 1 98.69 56 ILE B O 1
ATOM 1461 N N . GLU B 1 57 ? -2.348 -1.316 -9.992 1 98.31 57 GLU B N 1
ATOM 1462 C CA . GLU B 1 57 ? -3.102 -1.183 -11.234 1 98.31 57 GLU B CA 1
ATOM 1463 C C . GLU B 1 57 ? -3.893 -2.451 -11.539 1 98.31 57 GLU B C 1
ATOM 1465 O O . GLU B 1 57 ? -3.355 -3.559 -11.461 1 98.31 57 GLU B O 1
ATOM 1470 N N . THR B 1 58 ? -5.129 -2.342 -11.82 1 97.31 58 THR B N 1
ATOM 1471 C CA . THR B 1 58 ? -5.945 -3.484 -12.219 1 97.31 58 THR B CA 1
ATOM 1472 C C . THR B 1 58 ? -6.406 -3.348 -13.664 1 97.31 58 THR B C 1
ATOM 1474 O O . THR B 1 58 ? -6.266 -2.281 -14.266 1 97.31 58 THR B O 1
ATOM 1477 N N . GLY B 1 59 ? -6.922 -4.469 -14.195 1 94.38 59 GLY B N 1
ATOM 1478 C CA . GLY B 1 59 ? -7.57 -4.453 -15.5 1 94.38 59 GLY B CA 1
ATOM 1479 C C . GLY B 1 59 ? -6.605 -4.684 -16.641 1 94.38 59 GLY B C 1
ATOM 1480 O O . GLY B 1 59 ? -7.027 -4.891 -17.781 1 94.38 59 GLY B O 1
ATOM 1481 N N . ALA B 1 60 ? -5.312 -4.688 -16.391 1 94.69 60 ALA B N 1
ATOM 1482 C CA . ALA B 1 60 ? -4.324 -4.879 -17.438 1 94.69 60 ALA B CA 1
ATOM 1483 C C . ALA B 1 60 ? -3.422 -6.074 -17.141 1 94.69 60 ALA B C 1
ATOM 1485 O O . ALA B 1 60 ? -2.295 -6.148 -17.641 1 94.69 60 ALA B O 1
ATOM 1486 N N . GLY B 1 61 ? -3.877 -6.961 -16.281 1 97.19 61 GLY B N 1
ATOM 1487 C CA . GLY B 1 61 ? -3.158 -8.203 -16.031 1 97.19 61 GLY B CA 1
ATOM 1488 C C . GLY B 1 61 ? -2.396 -8.211 -14.727 1 97.19 61 GLY B C 1
ATOM 1489 O O . GLY B 1 61 ? -1.996 -9.266 -14.242 1 97.19 61 GLY B O 1
ATOM 1490 N N . SER B 1 62 ? -2.172 -7.066 -14.094 1 97.69 62 SER B N 1
ATOM 1491 C CA . SER B 1 62 ? -1.396 -6.992 -12.859 1 97.69 62 SER B CA 1
ATOM 1492 C C . SER B 1 62 ? -2.09 -7.738 -11.727 1 97.69 62 SER B C 1
ATOM 1494 O O . SER B 1 62 ? -1.429 -8.297 -10.844 1 97.69 62 SER B O 1
ATOM 1496 N N . ASP B 1 63 ? -3.459 -7.734 -11.711 1 97.69 63 ASP B N 1
ATOM 1497 C CA . ASP B 1 63 ? -4.191 -8.492 -10.703 1 97.69 63 ASP B CA 1
ATOM 1498 C C . ASP B 1 63 ? -3.898 -9.984 -10.82 1 97.69 63 ASP B C 1
ATOM 1500 O O . ASP B 1 63 ? -3.623 -10.648 -9.812 1 97.69 63 ASP B O 1
ATOM 1504 N N . ASP B 1 64 ? -3.877 -10.508 -12.031 1 97.94 64 ASP B N 1
ATOM 1505 C CA . ASP B 1 64 ? -3.516 -11.898 -12.258 1 97.94 64 ASP B CA 1
ATOM 1506 C C . ASP B 1 64 ? -2.047 -12.148 -11.922 1 97.94 64 ASP B C 1
ATOM 1508 O O . ASP B 1 64 ? -1.703 -13.195 -11.359 1 97.94 64 ASP B O 1
ATOM 1512 N N . ASP B 1 65 ? -1.254 -11.227 -12.328 1 98.69 65 ASP B N 1
ATOM 1513 C CA . ASP B 1 65 ? 0.171 -11.328 -12.031 1 98.69 65 ASP B CA 1
ATOM 1514 C C . ASP B 1 65 ? 0.413 -11.406 -10.523 1 98.69 65 ASP B C 1
ATOM 1516 O O . ASP B 1 65 ? 1.255 -12.18 -10.062 1 98.69 65 ASP B O 1
ATOM 1520 N N . LEU B 1 66 ? -0.274 -10.586 -9.75 1 98.75 66 LEU B N 1
ATOM 1521 C CA . LEU B 1 66 ? -0.133 -10.617 -8.297 1 98.75 66 LEU B CA 1
ATOM 1522 C C . LEU B 1 66 ? -0.518 -11.984 -7.746 1 98.75 66 LEU B C 1
ATOM 1524 O O . LEU B 1 66 ? 0.208 -12.547 -6.926 1 98.75 66 LEU B O 1
ATOM 1528 N N . LEU B 1 67 ? -1.644 -12.523 -8.18 1 98.5 67 LEU B N 1
ATOM 1529 C CA . LEU B 1 67 ? -2.055 -13.844 -7.703 1 98.5 67 LEU B CA 1
ATOM 1530 C C . LEU B 1 67 ? -1.004 -14.891 -8.047 1 98.5 67 LEU B C 1
ATOM 1532 O O . LEU B 1 67 ? -0.682 -15.742 -7.215 1 98.5 67 LEU B O 1
ATOM 1536 N N . SER B 1 68 ? -0.481 -14.805 -9.219 1 98.25 68 SER B N 1
ATOM 1537 C CA . SER B 1 68 ? 0.562 -15.742 -9.625 1 98.25 68 SER B CA 1
ATOM 1538 C C . SER B 1 68 ? 1.792 -15.625 -8.734 1 98.25 68 SER B C 1
ATOM 1540 O O . SER B 1 68 ? 2.365 -16.625 -8.312 1 98.25 68 SER B O 1
ATOM 1542 N N . ALA B 1 69 ? 2.205 -14.422 -8.5 1 98.31 69 ALA B N 1
ATOM 1543 C CA . ALA B 1 69 ? 3.346 -14.195 -7.617 1 98.31 69 ALA B CA 1
ATOM 1544 C C . ALA B 1 69 ? 3.078 -14.758 -6.223 1 98.31 69 ALA B C 1
ATOM 1546 O O . ALA B 1 69 ? 3.965 -15.352 -5.602 1 98.31 69 ALA B O 1
ATOM 1547 N N . LEU B 1 70 ? 1.892 -14.57 -5.711 1 98.44 70 LEU B N 1
ATOM 1548 C CA . LEU B 1 70 ? 1.512 -15.078 -4.398 1 98.44 70 LEU B CA 1
ATOM 1549 C C . LEU B 1 70 ? 1.501 -16.594 -4.379 1 98.44 70 LEU B C 1
ATOM 1551 O O . LEU B 1 70 ? 1.837 -17.219 -3.365 1 98.44 70 LEU B O 1
ATOM 1555 N N . HIS B 1 71 ? 1.119 -17.234 -5.484 1 97.88 71 HIS B N 1
ATOM 1556 C CA . HIS B 1 71 ? 1.176 -18.688 -5.566 1 97.88 71 HIS B CA 1
ATOM 1557 C C . HIS B 1 71 ? 2.605 -19.203 -5.402 1 97.88 71 HIS B C 1
ATOM 1559 O O . HIS B 1 71 ? 2.828 -20.266 -4.828 1 97.88 71 HIS B O 1
ATOM 1565 N N . THR B 1 72 ? 3.484 -18.438 -5.957 1 97.19 72 THR B N 1
ATOM 1566 C CA . THR B 1 72 ? 4.891 -18.812 -5.848 1 97.19 72 THR B CA 1
ATOM 1567 C C . THR B 1 72 ? 5.402 -18.578 -4.43 1 97.19 72 THR B C 1
ATOM 1569 O O . THR B 1 72 ? 6.078 -19.438 -3.861 1 97.19 72 THR B O 1
ATOM 1572 N N . LEU B 1 73 ? 5.102 -17.484 -3.828 1 97.56 73 LEU B N 1
ATOM 1573 C CA . LEU B 1 73 ? 5.578 -17.094 -2.508 1 97.56 73 LEU B CA 1
ATOM 1574 C C . LEU B 1 73 ? 4.906 -17.922 -1.415 1 97.56 73 LEU B C 1
ATOM 1576 O O . LEU B 1 73 ? 5.547 -18.281 -0.424 1 97.56 73 LEU B O 1
ATOM 1580 N N . LEU B 1 74 ? 3.656 -18.141 -1.571 1 98 74 LEU B N 1
ATOM 1581 C CA . LEU B 1 74 ? 2.787 -18.844 -0.635 1 98 74 LEU B CA 1
ATOM 1582 C C . LEU B 1 74 ? 2.016 -19.953 -1.341 1 98 74 LEU B C 1
ATOM 1584 O O . LEU B 1 74 ? 0.796 -19.875 -1.494 1 98 74 LEU B O 1
ATOM 1588 N N . PRO B 1 75 ? 2.688 -20.984 -1.664 1 97.56 75 PRO B N 1
ATOM 1589 C CA . PRO B 1 75 ? 1.996 -22.062 -2.383 1 97.56 75 PRO B CA 1
ATOM 1590 C C . PRO B 1 75 ? 0.92 -22.734 -1.538 1 97.56 75 PRO B C 1
ATOM 1592 O O . PRO B 1 75 ? 1.117 -22.953 -0.34 1 97.56 75 PRO B O 1
ATOM 1595 N N . ALA B 1 76 ? -0.172 -23.031 -2.186 1 96 76 ALA B N 1
ATOM 1596 C CA . ALA B 1 76 ? -1.266 -23.719 -1.508 1 96 76 ALA B CA 1
ATOM 1597 C C . ALA B 1 76 ? -1.021 -25.219 -1.469 1 96 76 ALA B C 1
ATOM 1599 O O . ALA B 1 76 ? -1.794 -26 -2.037 1 96 76 ALA B O 1
ATOM 1600 N N . ASP B 1 77 ? 0.008 -25.672 -0.751 1 95.44 77 ASP B N 1
ATOM 1601 C CA . ASP B 1 77 ? 0.337 -27.094 -0.642 1 95.44 77 ASP B CA 1
ATOM 1602 C C . ASP B 1 77 ? 0.428 -27.531 0.82 1 95.44 77 ASP B C 1
ATOM 1604 O O . ASP B 1 77 ? -0.144 -26.875 1.7 1 95.44 7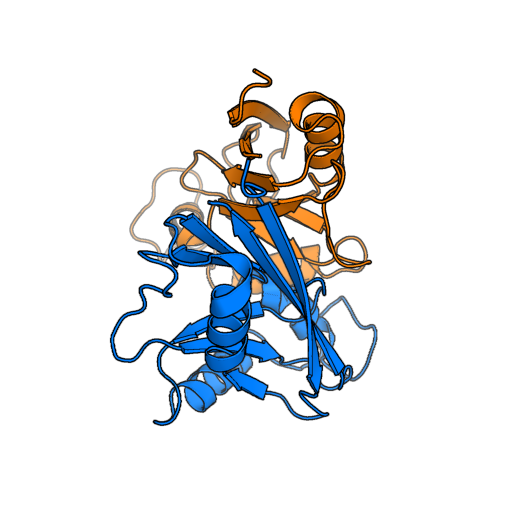7 ASP B O 1
ATOM 1608 N N . ASP B 1 78 ? 1.049 -28.672 1.092 1 94.75 78 ASP B N 1
ATOM 1609 C CA . ASP B 1 78 ? 0.958 -29.312 2.398 1 94.75 78 ASP B CA 1
ATOM 1610 C C . ASP B 1 78 ? 2.107 -28.891 3.305 1 94.75 78 ASP B C 1
ATOM 1612 O O . ASP B 1 78 ? 2.322 -29.469 4.367 1 94.75 78 ASP B O 1
ATOM 1616 N N . ARG B 1 79 ? 2.736 -27.812 2.994 1 96.56 79 ARG B N 1
ATOM 1617 C CA . ARG B 1 79 ? 3.93 -27.453 3.758 1 96.56 79 ARG B CA 1
ATOM 1618 C C . ARG B 1 79 ? 3.562 -26.688 5.02 1 96.56 79 ARG B C 1
ATOM 1620 O O . ARG B 1 79 ? 4.383 -26.547 5.93 1 96.56 79 ARG B O 1
ATOM 1627 N N . TRP B 1 80 ? 2.395 -26.328 5.102 1 96.31 80 TRP B N 1
ATOM 1628 C CA . TRP B 1 80 ? 2.006 -25.406 6.164 1 96.31 80 TRP B CA 1
ATOM 1629 C C . TRP B 1 80 ? 1.598 -26.156 7.422 1 96.31 80 TRP B C 1
ATOM 1631 O O . TRP B 1 80 ? 0.886 -27.172 7.344 1 96.31 80 TRP B O 1
ATOM 1641 N N . GLN B 1 81 ? 1.999 -25.625 8.578 1 97.06 81 GLN B N 1
ATOM 1642 C CA . GLN B 1 81 ? 1.65 -26.219 9.867 1 97.06 81 GLN B CA 1
ATOM 1643 C C . GLN B 1 81 ? 0.191 -25.938 10.219 1 97.06 81 GLN B C 1
ATOM 1645 O O . GLN B 1 81 ? -0.498 -26.812 10.75 1 97.06 81 GLN B O 1
ATOM 1650 N N . HIS B 1 82 ? -0.248 -24.75 9.969 1 94.81 82 HIS B N 1
ATOM 1651 C CA . HIS B 1 82 ? -1.662 -24.453 10.156 1 94.81 82 HIS B CA 1
ATOM 1652 C C . HIS B 1 82 ? -2.523 -25.172 9.125 1 94.81 82 HIS B C 1
ATOM 1654 O O . HIS B 1 82 ? -2.457 -24.859 7.934 1 94.81 82 HIS B O 1
ATOM 1660 N N . ARG B 1 83 ? -3.477 -26.078 9.516 1 91.12 83 ARG B N 1
ATOM 1661 C CA . ARG B 1 83 ? -4.137 -26.953 8.562 1 91.12 83 ARG B CA 1
ATOM 1662 C C . ARG B 1 83 ? -5.652 -26.797 8.625 1 91.12 83 ARG B C 1
ATOM 1664 O O . ARG B 1 83 ? -6.383 -27.469 7.898 1 91.12 83 ARG B O 1
ATOM 1671 N N . HIS B 1 84 ? -6.137 -25.891 9.344 1 89.94 84 HIS B N 1
ATOM 1672 C CA . HIS B 1 84 ? -7.582 -25.719 9.367 1 89.94 84 HIS B CA 1
ATOM 1673 C C . HIS B 1 84 ? -8.102 -25.188 8.039 1 89.94 84 HIS B C 1
ATOM 1675 O O . HIS B 1 84 ? -7.453 -24.328 7.414 1 89.94 84 HIS B O 1
ATOM 1681 N N . GLY B 1 85 ? -9.258 -25.828 7.641 1 92.19 85 GLY B N 1
ATOM 1682 C CA . GLY B 1 85 ? -9.836 -25.422 6.367 1 92.19 85 GLY B CA 1
ATOM 1683 C C . GLY B 1 85 ? -9.453 -26.359 5.227 1 92.19 85 GLY B C 1
ATOM 1684 O O . GLY B 1 85 ? -9.016 -27.484 5.457 1 92.19 85 GLY B O 1
ATOM 1685 N N . SER B 1 86 ? -9.773 -25.938 3.928 1 93.94 86 SER B N 1
ATOM 1686 C CA . SER B 1 86 ? -9.438 -26.719 2.736 1 93.94 86 SER B CA 1
ATOM 1687 C C . SER B 1 86 ? -7.934 -26.906 2.607 1 93.94 86 SER B C 1
ATOM 1689 O O . SER B 1 86 ? -7.152 -26.156 3.193 1 93.94 86 SER B O 1
ATOM 1691 N N . PRO B 1 87 ? -7.535 -27.953 1.879 1 92.75 87 PRO B N 1
ATOM 1692 C CA . PRO B 1 87 ? -6.102 -28.188 1.691 1 92.75 87 PRO B CA 1
ATOM 1693 C C . PRO B 1 87 ? -5.363 -26.953 1.181 1 92.75 87 PRO B C 1
ATOM 1695 O O . PRO B 1 87 ? -5.848 -26.281 0.275 1 92.75 87 PRO B O 1
ATOM 1698 N N . GLY B 1 88 ? -4.219 -26.656 1.851 1 93.69 88 GLY B N 1
ATOM 1699 C CA . GLY B 1 88 ? -3.41 -25.516 1.44 1 93.69 88 GLY B CA 1
ATOM 1700 C C . GLY B 1 88 ? -3.859 -24.203 2.068 1 93.69 88 GLY B C 1
ATOM 1701 O O . GLY B 1 88 ? -3.215 -23.172 1.887 1 93.69 88 GLY B O 1
ATOM 1702 N N . HIS B 1 89 ? -4.914 -24.281 2.869 1 93.88 89 HIS B N 1
ATOM 1703 C CA . HIS B 1 89 ? -5.52 -23.094 3.453 1 93.88 89 HIS B CA 1
ATOM 1704 C C . HIS B 1 89 ? -4.547 -22.391 4.391 1 93.88 89 HIS B C 1
ATOM 1706 O O . HIS B 1 89 ? -4.676 -21.188 4.637 1 93.88 89 HIS B O 1
ATOM 1712 N N . GLY B 1 90 ? -3.633 -23.078 4.934 1 96.25 90 GLY B N 1
ATOM 1713 C CA . GLY B 1 90 ? -2.662 -22.516 5.859 1 96.25 90 GLY B CA 1
ATOM 1714 C C . GLY B 1 90 ? -1.96 -21.281 5.316 1 96.25 90 GLY B C 1
ATOM 1715 O O . GLY B 1 90 ? -1.723 -20.328 6.047 1 96.25 90 GLY B O 1
ATOM 1716 N N . ARG B 1 91 ? -1.66 -21.234 3.998 1 97.12 91 ARG B N 1
ATOM 1717 C CA . ARG B 1 91 ? -0.954 -20.125 3.371 1 97.12 91 ARG B CA 1
ATOM 1718 C C . ARG B 1 91 ? -1.743 -18.828 3.506 1 97.12 91 ARG B C 1
ATOM 1720 O O . ARG B 1 91 ? -1.159 -17.75 3.611 1 97.12 91 ARG B O 1
ATOM 1727 N N . ASP B 1 92 ? -3.084 -18.922 3.523 1 97.88 92 ASP B N 1
ATOM 1728 C CA . ASP B 1 92 ? -3.926 -17.734 3.592 1 97.88 92 ASP B CA 1
ATOM 1729 C C . ASP B 1 92 ? -3.719 -16.984 4.91 1 97.88 92 ASP B C 1
ATOM 1731 O O . ASP B 1 92 ? -3.846 -15.766 4.965 1 97.88 92 ASP B O 1
ATOM 1735 N N . HIS B 1 93 ? -3.316 -17.672 5.922 1 98.06 93 HIS B N 1
ATOM 1736 C CA . HIS B 1 93 ? -3.088 -17.078 7.234 1 98.06 93 HIS B CA 1
ATOM 1737 C C . HIS B 1 93 ? -1.708 -16.438 7.316 1 98.06 93 HIS B C 1
ATOM 1739 O O . HIS B 1 93 ? -1.388 -15.773 8.305 1 98.06 93 HIS B O 1
ATOM 1745 N N . VAL B 1 94 ? -0.906 -16.641 6.371 1 98.44 94 VAL B N 1
ATOM 1746 C CA . VAL B 1 94 ? 0.408 -16.016 6.277 1 98.44 94 VAL B CA 1
ATOM 1747 C C . VAL B 1 94 ? 0.331 -14.789 5.379 1 98.44 94 VAL B C 1
ATOM 1749 O O . VAL B 1 94 ? 1.102 -13.844 5.543 1 98.44 94 VAL B O 1
ATOM 1752 N N . LEU B 1 95 ? -0.689 -14.695 4.484 1 98.5 95 LEU B N 1
ATOM 1753 C CA . LEU B 1 95 ? -0.831 -13.68 3.445 1 98.5 95 LEU B CA 1
ATOM 1754 C C . LEU B 1 95 ? -0.776 -12.281 4.047 1 98.5 95 LEU B C 1
ATOM 1756 O O . LEU B 1 95 ? -0.057 -11.414 3.545 1 98.5 95 LEU B O 1
ATOM 1760 N N . PRO B 1 96 ? -1.393 -12 5.227 1 98.56 96 PRO B N 1
ATOM 1761 C CA . PRO B 1 96 ? -1.466 -10.617 5.707 1 98.56 96 PRO B CA 1
ATOM 1762 C C . PRO B 1 96 ? -0.105 -10.062 6.125 1 98.56 96 PRO B C 1
ATOM 1764 O O . PRO B 1 96 ? 0.054 -8.852 6.273 1 98.56 96 PRO B O 1
ATOM 1767 N N . ALA B 1 97 ? 0.852 -10.945 6.34 1 98.31 97 ALA B N 1
ATOM 1768 C CA . ALA B 1 97 ? 2.199 -10.477 6.66 1 98.31 97 ALA B CA 1
ATOM 1769 C C . ALA B 1 97 ? 2.879 -9.875 5.434 1 98.31 97 ALA B C 1
ATOM 1771 O O . ALA B 1 97 ? 3.77 -9.031 5.559 1 98.31 97 ALA B O 1
ATOM 1772 N N . PHE B 1 98 ? 2.486 -10.281 4.23 1 98.38 98 PHE B N 1
ATOM 1773 C CA . PHE B 1 98 ? 3.092 -9.82 2.986 1 98.38 98 PHE B CA 1
ATOM 1774 C C . PHE B 1 98 ? 2.219 -8.773 2.314 1 98.38 98 PHE B C 1
ATOM 1776 O O . PHE B 1 98 ? 2.729 -7.801 1.752 1 98.38 98 PHE B O 1
ATOM 1783 N N . VAL B 1 99 ? 0.931 -8.984 2.299 1 98.75 99 VAL B N 1
ATOM 1784 C CA . VAL B 1 99 ? -0.085 -8.023 1.89 1 98.75 99 VAL B CA 1
ATOM 1785 C C . VAL B 1 99 ? -0.915 -7.602 3.1 1 98.75 99 VAL B C 1
ATOM 1787 O O . VAL B 1 99 ? -1.911 -8.242 3.434 1 98.75 99 VAL B O 1
ATOM 1790 N N . PRO B 1 100 ? -0.49 -6.473 3.695 1 98.62 100 PRO B N 1
ATOM 1791 C CA . PRO B 1 100 ? -1.121 -6.117 4.969 1 98.62 100 PRO B CA 1
ATOM 1792 C C . PRO B 1 100 ? -2.617 -5.848 4.832 1 98.62 100 PRO B C 1
ATOM 1794 O O . PRO B 1 100 ? -3.07 -5.379 3.785 1 98.62 100 PRO B O 1
ATOM 1797 N N . PRO B 1 101 ? -3.373 -6.066 5.914 1 98.88 101 PRO B N 1
ATOM 1798 C CA . PRO B 1 101 ? -4.824 -5.871 5.871 1 98.88 101 PRO B CA 1
ATOM 1799 C C . PRO B 1 101 ? -5.23 -4.422 6.125 1 98.88 101 PRO B C 1
ATOM 1801 O O . PRO B 1 101 ? -6.328 -4.16 6.625 1 98.88 101 PRO B O 1
ATOM 1804 N N . HIS B 1 102 ? -4.297 -3.49 5.832 1 98.88 102 HIS B N 1
ATOM 1805 C CA . HIS B 1 102 ? -4.602 -2.082 6.062 1 98.88 102 HIS B CA 1
ATOM 1806 C C . HIS B 1 102 ? -3.879 -1.191 5.055 1 98.88 102 HIS B C 1
ATOM 1808 O O . HIS B 1 102 ? -2.854 -1.584 4.496 1 98.88 102 HIS B O 1
ATOM 1814 N N . ALA B 1 103 ? -4.426 -0.053 4.824 1 98.88 103 ALA B N 1
ATOM 1815 C CA . ALA B 1 103 ? -3.84 1.042 4.055 1 98.88 103 ALA B CA 1
ATOM 1816 C C . ALA B 1 103 ? -4.387 2.391 4.52 1 98.88 103 ALA B C 1
ATOM 1818 O O . ALA B 1 103 ? -5.551 2.492 4.914 1 98.88 103 ALA B O 1
ATOM 1819 N N . THR B 1 104 ? -3.602 3.377 4.539 1 98.88 104 THR B N 1
ATOM 1820 C CA . THR B 1 104 ? -4.016 4.75 4.801 1 98.88 104 THR B CA 1
ATOM 1821 C C . THR B 1 104 ? -3.68 5.652 3.617 1 98.88 104 THR B C 1
ATOM 1823 O O . THR B 1 104 ? -2.529 5.707 3.178 1 98.88 104 THR B O 1
ATOM 1826 N N . LEU B 1 105 ? -4.684 6.309 3.135 1 98.88 105 LEU B N 1
ATOM 1827 C CA . LEU B 1 105 ? -4.582 7.047 1.879 1 98.88 105 LEU B CA 1
ATOM 1828 C C . LEU B 1 105 ? -4.965 8.508 2.074 1 98.88 105 LEU B C 1
ATOM 1830 O O . LEU B 1 105 ? -5.863 8.82 2.857 1 98.88 105 LEU B O 1
ATOM 1834 N N . PRO B 1 106 ? -4.328 9.43 1.356 1 98.69 106 PRO B N 1
ATOM 1835 C CA . PRO B 1 106 ? -4.68 10.844 1.461 1 98.69 106 PRO B CA 1
ATOM 1836 C C . PRO B 1 106 ? -5.988 11.18 0.754 1 98.69 106 PRO B C 1
ATOM 1838 O O . PRO B 1 106 ? -6.285 10.625 -0.308 1 98.69 106 PRO B O 1
ATOM 1841 N N . VAL B 1 107 ? -6.73 12.055 1.384 1 98.44 107 VAL B N 1
ATOM 1842 C CA . VAL B 1 107 ? -7.973 12.617 0.859 1 98.44 107 VAL B CA 1
ATOM 1843 C C . VAL B 1 107 ? -7.863 14.133 0.774 1 98.44 107 VAL B C 1
ATOM 1845 O O . VAL B 1 107 ? -7.523 14.797 1.759 1 98.44 107 VAL B O 1
ATOM 1848 N N . ILE B 1 108 ? -8.117 14.656 -0.444 1 97.75 108 ILE B N 1
ATOM 1849 C CA . ILE B 1 108 ? -8.102 16.094 -0.662 1 97.75 108 ILE B CA 1
ATOM 1850 C C . ILE B 1 108 ? -9.445 16.547 -1.247 1 97.75 108 ILE B C 1
ATOM 1852 O O . ILE B 1 108 ? -9.914 15.969 -2.23 1 97.75 108 ILE B O 1
ATOM 1856 N N . ALA B 1 109 ? -10.055 17.516 -0.6 1 97.19 109 ALA B N 1
ATOM 1857 C CA . ALA B 1 109 ? -11.352 18.031 -1.043 1 97.19 109 ALA B CA 1
ATOM 1858 C C . ALA B 1 109 ? -12.359 16.891 -1.198 1 97.19 109 ALA B C 1
ATOM 1860 O O . ALA B 1 109 ? -13.125 16.859 -2.166 1 97.19 109 ALA B O 1
ATOM 1861 N N . GLY B 1 110 ? -12.25 15.914 -0.328 1 97.12 110 GLY B N 1
ATOM 1862 C CA . GLY B 1 110 ? -13.211 14.828 -0.261 1 97.12 110 GLY B CA 1
ATOM 1863 C C . GLY B 1 110 ? -12.906 13.711 -1.244 1 97.12 110 GLY B C 1
ATOM 1864 O O . GLY B 1 110 ? -13.68 12.75 -1.355 1 97.12 110 GLY B O 1
ATOM 1865 N N . ARG B 1 111 ? -11.758 13.734 -1.926 1 97.81 111 ARG B N 1
ATOM 1866 C CA . ARG B 1 111 ? -11.453 12.766 -2.971 1 97.81 111 ARG B CA 1
ATOM 1867 C C . ARG B 1 111 ? -10.156 12.023 -2.67 1 97.81 111 ARG B C 1
ATOM 1869 O O . ARG B 1 111 ? -9.195 12.609 -2.174 1 97.81 111 ARG B O 1
ATOM 1876 N N . LEU B 1 112 ? -10.18 10.766 -3.02 1 97.69 112 LEU B N 1
ATOM 1877 C CA . LEU B 1 112 ? -8.945 9.992 -2.934 1 97.69 112 LEU B CA 1
ATOM 1878 C C . LEU B 1 112 ? -7.883 10.555 -3.869 1 97.69 112 LEU B C 1
ATOM 1880 O O . LEU B 1 112 ? -8.148 10.805 -5.047 1 97.69 112 LEU B O 1
ATOM 1884 N N . GLU B 1 113 ? -6.707 10.727 -3.338 1 97.56 113 GLU B N 1
ATOM 1885 C CA . GLU B 1 113 ? -5.625 11.234 -4.172 1 97.56 113 GLU B CA 1
ATOM 1886 C C . GLU B 1 113 ? -4.754 10.102 -4.703 1 97.56 113 GLU B C 1
ATOM 1888 O O . GLU B 1 113 ? -3.549 10.055 -4.438 1 97.56 113 GLU B O 1
ATOM 1893 N N . LEU B 1 114 ? -5.305 9.281 -5.504 1 98.5 114 LEU B N 1
ATOM 1894 C CA . LEU B 1 114 ? -4.609 8.172 -6.148 1 98.5 114 LEU B CA 1
ATOM 1895 C C . LEU B 1 114 ? -3.92 8.633 -7.43 1 98.5 114 LEU B C 1
ATOM 1897 O O . LEU B 1 114 ? -4.301 9.648 -8.008 1 98.5 114 LEU B O 1
ATOM 1901 N N . GLY B 1 115 ? -2.84 7.914 -7.805 1 97.88 115 GLY B N 1
ATOM 1902 C CA . GLY B 1 115 ? -2.354 8.055 -9.172 1 97.88 115 GLY B CA 1
ATOM 1903 C C . GLY B 1 115 ? -3.355 7.59 -10.211 1 97.88 115 GLY B C 1
ATOM 1904 O O . GLY B 1 115 ? -4.344 6.93 -9.875 1 97.88 115 GLY B O 1
ATOM 1905 N N . THR B 1 116 ? -3.068 7.848 -11.422 1 96.69 116 THR B N 1
ATOM 1906 C CA . THR B 1 116 ? -3.965 7.605 -12.547 1 96.69 116 THR B CA 1
ATOM 1907 C C . THR B 1 116 ? -4.371 6.137 -12.609 1 96.69 116 THR B C 1
ATOM 1909 O O . THR B 1 116 ? -5.543 5.824 -12.844 1 96.69 116 THR B O 1
ATOM 1912 N N . TRP B 1 117 ? -3.459 5.211 -12.414 1 96.75 117 TRP B N 1
ATOM 1913 C CA . TRP B 1 117 ? -3.699 3.801 -12.688 1 96.75 117 TRP B CA 1
ATOM 1914 C C . TRP B 1 117 ? -3.797 3 -11.398 1 96.75 117 TRP B C 1
ATOM 1916 O O . TRP B 1 117 ? -3.75 1.768 -11.414 1 96.75 117 TRP B O 1
ATOM 1926 N N . GLN B 1 118 ? -3.908 3.689 -10.328 1 98.56 118 GLN B N 1
ATOM 1927 C CA . GLN B 1 118 ? -3.975 3.002 -9.039 1 98.56 118 GLN B CA 1
ATOM 1928 C C . GLN B 1 118 ? -5.418 2.676 -8.664 1 98.56 118 GLN B C 1
ATOM 1930 O O . GLN B 1 118 ? -6.316 3.494 -8.859 1 98.56 118 GLN B O 1
ATOM 1935 N N . SER B 1 119 ? -5.586 1.485 -8.133 1 98.81 119 SER B N 1
ATOM 1936 C CA . SER B 1 119 ? -6.824 1.014 -7.523 1 98.81 119 SER B CA 1
ATOM 1937 C C . SER B 1 119 ? -6.586 0.515 -6.102 1 98.81 119 SER B C 1
ATOM 1939 O O . SER B 1 119 ? -5.504 0.012 -5.789 1 98.81 119 SER B O 1
ATOM 1941 N N . VAL B 1 120 ? -7.594 0.769 -5.262 1 98.88 120 VAL B N 1
ATOM 1942 C CA . VAL B 1 120 ? -7.629 0.124 -3.953 1 98.88 120 VAL B CA 1
ATOM 1943 C C . VAL B 1 120 ? -8.227 -1.273 -4.082 1 98.88 120 VAL B C 1
ATOM 1945 O O . VAL B 1 120 ? -9.383 -1.425 -4.488 1 98.88 120 VAL B O 1
ATOM 1948 N N . CYS B 1 121 ? -7.449 -2.336 -3.654 1 98.88 121 CYS B N 1
ATOM 1949 C CA . CYS B 1 121 ? -7.891 -3.693 -3.949 1 98.88 121 CYS B CA 1
ATOM 1950 C C . CYS B 1 121 ? -7.883 -4.555 -2.691 1 98.88 121 CYS B C 1
ATOM 1952 O O . CYS B 1 121 ? -6.926 -4.527 -1.92 1 98.88 121 CYS B O 1
ATOM 1954 N N . LEU B 1 122 ? -8.977 -5.277 -2.449 1 98.88 122 LEU B N 1
ATOM 1955 C CA . LEU B 1 122 ? -8.984 -6.398 -1.516 1 98.88 122 LEU B CA 1
ATOM 1956 C C . LEU B 1 122 ? -8.359 -7.637 -2.148 1 98.88 122 LEU B C 1
ATOM 1958 O O . LEU B 1 122 ? -8.836 -8.117 -3.184 1 98.88 122 LEU B O 1
ATOM 1962 N N . VAL B 1 123 ? -7.25 -8.094 -1.577 1 98.81 123 VAL B N 1
ATOM 1963 C CA . VAL B 1 123 ? -6.605 -9.32 -2.031 1 98.81 123 VAL B CA 1
ATOM 1964 C C . VAL B 1 123 ? -7.082 -10.5 -1.186 1 98.81 123 VAL B C 1
ATOM 1966 O O . VAL B 1 123 ? -6.785 -10.578 0.01 1 98.81 123 VAL B O 1
ATOM 1969 N N . ASP B 1 124 ? -7.816 -11.406 -1.782 1 98.44 124 ASP B N 1
ATOM 1970 C CA . ASP B 1 124 ? -8.461 -12.523 -1.103 1 98.44 124 ASP B CA 1
ATOM 1971 C C . ASP B 1 124 ? -8.07 -13.852 -1.742 1 98.44 124 ASP B C 1
ATOM 1973 O O . ASP B 1 124 ? -8.641 -14.25 -2.762 1 98.44 124 ASP B O 1
ATOM 1977 N N . THR B 1 125 ? -7.129 -14.602 -1.082 1 97.81 125 THR B N 1
ATOM 1978 C CA . THR B 1 125 ? -6.715 -15.898 -1.601 1 97.81 125 THR B CA 1
ATOM 1979 C C . THR B 1 125 ? -7.449 -17.031 -0.88 1 97.81 125 THR B C 1
ATOM 1981 O O . THR B 1 125 ? -7.215 -18.203 -1.157 1 97.81 125 THR B O 1
ATOM 1984 N N . ASN B 1 126 ? -8.266 -16.672 0.088 1 97.31 126 ASN B N 1
ATOM 1985 C CA . ASN B 1 126 ? -9.031 -17.641 0.87 1 97.31 126 ASN B CA 1
ATOM 1986 C C . ASN B 1 126 ? -10.328 -18.016 0.173 1 97.31 126 ASN B C 1
ATOM 1988 O O . ASN B 1 126 ? -11.281 -17.234 0.159 1 97.31 126 ASN B O 1
ATOM 1992 N N . ARG B 1 127 ? -10.406 -19.234 -0.274 1 95.88 127 ARG B N 1
ATOM 1993 C CA . ARG B 1 127 ? -11.562 -19.688 -1.044 1 95.88 127 ARG B CA 1
ATOM 1994 C C . ARG B 1 127 ? -12.656 -20.219 -0.126 1 95.88 127 ARG B C 1
ATOM 1996 O O . ARG B 1 127 ? -13.773 -20.484 -0.576 1 95.88 127 ARG B O 1
ATOM 2003 N N . ASP B 1 128 ? -12.359 -20.281 1.111 1 95.94 128 ASP B N 1
ATOM 2004 C CA . ASP B 1 128 ? -13.312 -20.844 2.064 1 95.94 128 ASP B CA 1
ATOM 2005 C C . ASP B 1 128 ? -14.25 -19.781 2.607 1 95.94 128 ASP B C 1
ATOM 2007 O O . ASP B 1 128 ? -15.242 -20.094 3.277 1 95.94 128 ASP B O 1
ATOM 2011 N N . ASN B 1 129 ? -13.984 -18.531 2.457 1 95.12 129 ASN B N 1
ATOM 2012 C CA . ASN B 1 129 ? -14.773 -17.406 2.957 1 95.12 129 ASN B CA 1
ATOM 2013 C C . ASN B 1 129 ? -15.289 -16.547 1.816 1 95.12 129 ASN B C 1
ATOM 2015 O O . ASN B 1 129 ? -14.617 -15.602 1.384 1 95.12 129 ASN B O 1
ATOM 2019 N N . PRO B 1 130 ? -16.484 -16.781 1.38 1 95.12 130 PRO B N 1
ATOM 2020 C CA . PRO B 1 130 ? -16.984 -16.109 0.181 1 95.12 130 PRO B CA 1
ATOM 2021 C C . PRO B 1 130 ? -17.406 -14.664 0.455 1 95.12 130 PRO B C 1
ATOM 2023 O O . PRO B 1 130 ? -17.625 -13.898 -0.482 1 95.12 130 PRO B O 1
ATOM 2026 N N . ASP B 1 131 ? -17.625 -14.289 1.667 1 96.81 131 ASP B N 1
ATOM 2027 C CA . ASP B 1 131 ? -18.047 -12.953 2.057 1 96.81 131 ASP B CA 1
ATOM 2028 C C . ASP B 1 131 ? -16.984 -12.258 2.9 1 96.81 131 ASP B C 1
ATOM 2030 O O . ASP B 1 131 ? -16.391 -12.875 3.797 1 96.81 131 ASP B O 1
ATOM 2034 N N . ARG B 1 132 ? -16.812 -10.953 2.572 1 98 132 ARG B N 1
ATOM 2035 C CA . ARG B 1 132 ? -15.805 -10.18 3.293 1 98 132 ARG B CA 1
ATOM 2036 C C . ARG B 1 132 ? -16.391 -8.859 3.791 1 98 132 ARG B C 1
ATOM 2038 O O . ARG B 1 132 ? -17.375 -8.367 3.24 1 98 132 ARG B O 1
ATOM 2045 N N . ARG B 1 133 ? -15.812 -8.438 4.871 1 98.56 133 ARG B N 1
ATOM 2046 C CA . ARG B 1 133 ? -16.062 -7.09 5.383 1 98.56 133 ARG B CA 1
ATOM 2047 C C . ARG B 1 133 ? -14.797 -6.238 5.32 1 98.56 133 ARG B C 1
ATOM 2049 O O . ARG B 1 133 ? -13.695 -6.734 5.578 1 98.56 133 ARG B O 1
ATOM 2056 N N . VAL B 1 134 ? -14.945 -4.988 4.938 1 98.88 134 VAL B N 1
ATOM 2057 C CA . VAL B 1 134 ? -13.883 -3.992 4.957 1 98.88 134 VAL B CA 1
ATOM 2058 C C . VAL B 1 134 ? -14.359 -2.74 5.691 1 98.88 134 VAL B C 1
ATOM 2060 O O . VAL B 1 134 ? -15.43 -2.207 5.391 1 98.88 134 VAL B O 1
ATOM 2063 N N . ARG B 1 135 ? -13.609 -2.322 6.656 1 98.88 135 ARG B N 1
ATOM 2064 C CA . ARG B 1 135 ? -13.938 -1.091 7.367 1 98.88 135 ARG B CA 1
ATOM 2065 C C . ARG B 1 135 ? -13.25 0.11 6.73 1 98.88 135 ARG B C 1
ATOM 2067 O O . ARG B 1 135 ? -12.039 0.084 6.5 1 98.88 135 ARG B O 1
ATOM 2074 N N . LEU B 1 136 ? -14.031 1.115 6.41 1 98.81 136 LEU B N 1
ATOM 2075 C CA . LEU B 1 136 ? -13.547 2.404 5.938 1 98.81 136 LEU B CA 1
ATOM 2076 C C . LEU B 1 136 ? -13.695 3.473 7.016 1 98.81 136 LEU B C 1
ATOM 2078 O O . LEU B 1 136 ? -14.766 3.611 7.609 1 98.81 136 LEU B O 1
ATOM 2082 N N . SER B 1 137 ? -12.625 4.176 7.312 1 98.69 137 SER B N 1
ATOM 2083 C CA . SER B 1 137 ? -12.648 5.246 8.305 1 98.69 137 SER B CA 1
ATOM 2084 C C . SER B 1 137 ? -12 6.516 7.758 1 98.69 137 SER B C 1
ATOM 2086 O O . SER B 1 137 ? -10.875 6.477 7.25 1 98.69 137 SER B O 1
ATOM 2088 N N . PHE B 1 138 ? -12.727 7.621 7.867 1 98.44 138 PHE B N 1
ATOM 2089 C CA . PHE B 1 138 ? -12.219 8.922 7.449 1 98.44 138 PHE B CA 1
ATOM 2090 C C . PHE B 1 138 ? -11.945 9.812 8.656 1 98.44 138 PHE B C 1
ATOM 2092 O O . PHE B 1 138 ? -12.797 9.953 9.539 1 98.44 138 PHE B O 1
ATOM 2099 N N . LEU B 1 139 ? -10.797 10.305 8.734 1 97.06 139 LEU B N 1
ATOM 2100 C CA . LEU B 1 139 ? -10.367 11.266 9.75 1 97.06 139 LEU B CA 1
ATOM 2101 C C . LEU B 1 139 ? -9.992 12.602 9.109 1 97.06 139 LEU B C 1
ATOM 2103 O O . LEU B 1 139 ? -9.062 12.664 8.297 1 97.06 139 LEU B O 1
ATOM 2107 N N . GLY B 1 140 ? -10.578 13.539 9.391 1 93.94 140 GLY B N 1
ATOM 2108 C CA . GLY B 1 140 ? -10.312 14.852 8.82 1 93.94 140 GLY B CA 1
ATOM 2109 C C . GLY B 1 140 ? -11.305 15.906 9.273 1 93.94 140 GLY B C 1
ATOM 2110 O O . GLY B 1 140 ? -12.297 15.594 9.93 1 93.94 140 GLY B O 1
#

pLDDT: mean 96.2, std 7.43, range [36.28, 98.94]